Protein AF-B8IRW2-F1 (afdb_monomer_lite)

Structure (mmCIF, N/CA/C/O backbone):
data_AF-B8IRW2-F1
#
_entry.id   AF-B8IRW2-F1
#
loop_
_atom_site.group_PDB
_atom_site.id
_atom_site.type_symbol
_atom_site.label_atom_id
_atom_site.label_alt_id
_atom_site.label_comp_id
_atom_site.label_asym_id
_atom_site.label_entity_id
_atom_site.label_seq_id
_atom_site.pdbx_PDB_ins_code
_atom_site.Cartn_x
_atom_site.Cartn_y
_atom_site.Cartn_z
_atom_site.occupancy
_atom_site.B_iso_or_equiv
_atom_site.auth_seq_id
_atom_site.auth_comp_id
_atom_site.auth_asym_id
_atom_site.auth_atom_id
_atom_site.pdbx_PDB_model_num
ATOM 1 N N . MET A 1 1 ? 6.079 -11.631 26.846 1.00 48.72 1 MET A N 1
ATOM 2 C CA . MET A 1 1 ? 5.064 -11.016 25.960 1.00 48.72 1 MET A CA 1
ATOM 3 C C . MET A 1 1 ? 4.308 -12.131 25.263 1.00 48.72 1 MET A C 1
ATOM 5 O O . MET A 1 1 ? 4.858 -12.745 24.361 1.00 48.72 1 MET A O 1
ATOM 9 N N . THR A 1 2 ? 3.093 -12.446 25.699 1.00 48.56 2 THR A N 1
ATOM 10 C CA . THR A 1 2 ? 2.239 -13.426 25.020 1.00 48.56 2 THR A CA 1
ATOM 11 C C . THR A 1 2 ? 1.370 -12.684 24.007 1.00 48.56 2 THR A C 1
ATOM 13 O O . THR A 1 2 ? 0.541 -11.850 24.361 1.00 48.56 2 THR A O 1
ATOM 16 N N . LEU A 1 3 ? 1.606 -12.922 22.716 1.00 57.19 3 LEU A N 1
ATOM 17 C CA . LEU A 1 3 ? 0.714 -12.445 21.660 1.00 57.19 3 LEU A CA 1
ATOM 18 C C . LEU A 1 3 ? -0.568 -13.278 21.729 1.00 57.19 3 LEU A C 1
ATOM 20 O O . LEU A 1 3 ? -0.513 -14.498 21.594 1.00 57.19 3 LEU A O 1
ATOM 24 N N . SER A 1 4 ? -1.724 -12.644 21.928 1.00 67.88 4 SER A N 1
ATOM 25 C CA . SER A 1 4 ? -2.995 -13.355 21.774 1.00 67.88 4 SER A CA 1
ATOM 26 C C . SER A 1 4 ? -3.127 -13.819 20.319 1.00 67.88 4 SER A C 1
ATOM 28 O O . SER A 1 4 ? -2.930 -13.019 19.394 1.00 67.88 4 SER A O 1
ATOM 30 N N . GLY A 1 5 ? -3.480 -15.092 20.102 1.00 70.12 5 GLY A N 1
ATOM 31 C CA . GLY A 1 5 ? -3.627 -15.671 18.760 1.00 70.12 5 GLY A CA 1
ATOM 32 C C . GLY A 1 5 ? -4.529 -14.827 17.855 1.00 70.12 5 GLY A C 1
ATOM 33 O O . GLY A 1 5 ? -4.188 -14.571 16.706 1.00 70.12 5 GLY A O 1
ATOM 34 N N . ARG A 1 6 ? -5.599 -14.245 18.412 1.00 73.81 6 ARG A N 1
ATOM 35 C CA . ARG A 1 6 ? -6.528 -13.360 17.693 1.00 73.81 6 ARG A CA 1
ATOM 36 C C . ARG A 1 6 ? -5.866 -12.079 17.166 1.00 73.81 6 ARG A C 1
ATOM 38 O O . ARG A 1 6 ? -6.124 -11.686 16.031 1.00 73.81 6 ARG A O 1
ATOM 45 N N . THR A 1 7 ? -5.002 -11.438 17.956 1.00 72.88 7 THR A N 1
ATOM 46 C CA . THR A 1 7 ? -4.282 -10.221 17.528 1.00 72.88 7 THR A CA 1
ATOM 47 C C . THR A 1 7 ? -3.209 -10.506 16.483 1.00 72.88 7 THR A C 1
ATOM 49 O O . THR A 1 7 ? -2.997 -9.691 15.585 1.00 72.88 7 THR A O 1
ATOM 52 N N . LEU A 1 8 ? -2.566 -11.674 16.559 1.00 77.56 8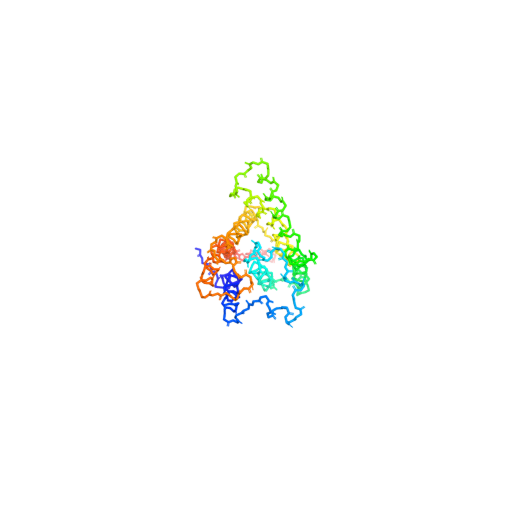 LEU A N 1
ATOM 53 C CA . LEU A 1 8 ? -1.623 -12.125 15.540 1.00 77.56 8 LEU A CA 1
ATOM 54 C C . LEU A 1 8 ? -2.353 -12.399 14.217 1.00 77.56 8 LEU A C 1
ATOM 56 O O . LEU A 1 8 ? -1.939 -11.896 13.174 1.00 77.56 8 LEU A O 1
ATOM 60 N N . SER A 1 9 ? -3.478 -13.121 14.267 1.00 77.69 9 SER A N 1
ATOM 61 C CA . SER A 1 9 ? -4.295 -13.418 13.089 1.00 77.69 9 SER A CA 1
ATOM 62 C C . SER A 1 9 ? -4.735 -12.142 12.382 1.00 77.69 9 SER A C 1
ATOM 64 O O . SER A 1 9 ? -4.507 -12.007 11.189 1.00 77.69 9 SER A O 1
ATOM 66 N N . VAL A 1 10 ? -5.283 -11.157 13.095 1.00 80.94 10 VAL A N 1
ATOM 67 C CA . VAL A 1 10 ? -5.727 -9.895 12.474 1.00 80.94 10 VAL A CA 1
ATOM 68 C C . VAL A 1 10 ? -4.561 -9.074 11.911 1.00 80.94 10 VAL A C 1
ATOM 70 O O . VAL A 1 10 ? -4.712 -8.369 10.909 1.00 80.94 10 VAL A O 1
ATOM 73 N N . ALA A 1 11 ? -3.382 -9.146 12.526 1.00 82.88 11 ALA A N 1
ATOM 74 C CA . ALA A 1 11 ? -2.201 -8.468 12.012 1.00 82.88 11 ALA A CA 1
ATOM 75 C C . ALA A 1 11 ? -1.672 -9.099 10.713 1.00 82.88 11 ALA A C 1
ATOM 77 O O . ALA A 1 11 ? -1.265 -8.363 9.813 1.00 82.88 11 ALA A O 1
ATOM 78 N N . LEU A 1 12 ? -1.715 -10.431 10.608 1.00 90.00 12 LEU A N 1
ATOM 79 C CA . LEU A 1 12 ? -1.204 -11.191 9.464 1.00 90.00 12 LEU A CA 1
ATOM 80 C C . LEU A 1 12 ? -2.232 -11.386 8.345 1.00 90.00 12 LEU A C 1
ATOM 82 O O . LEU A 1 12 ? -1.839 -11.574 7.198 1.00 90.00 12 LEU A O 1
ATOM 86 N N . LEU A 1 13 ? -3.530 -11.298 8.638 1.00 92.81 13 LEU A N 1
ATOM 87 C CA . LEU A 1 13 ? -4.605 -11.528 7.669 1.00 92.81 13 LEU A CA 1
ATOM 88 C C . LEU A 1 13 ? -4.500 -10.619 6.425 1.00 92.81 13 LEU A C 1
ATOM 90 O O . LEU A 1 13 ? -4.591 -11.150 5.321 1.00 92.81 13 LEU A O 1
ATOM 94 N N . PRO A 1 14 ? -4.207 -9.305 6.534 1.00 95.06 14 PRO A N 1
ATOM 95 C CA . PRO A 1 14 ? -3.955 -8.461 5.363 1.00 95.06 14 PRO A CA 1
ATOM 96 C C . PRO A 1 14 ? -2.759 -8.914 4.525 1.00 95.06 14 PRO A C 1
ATOM 98 O O . PRO A 1 14 ? -2.831 -8.907 3.299 1.00 95.06 14 PRO A O 1
ATOM 101 N N . LEU A 1 15 ? -1.672 -9.348 5.169 1.00 95.44 15 LEU A N 1
ATOM 102 C CA . LEU A 1 15 ? -0.483 -9.842 4.476 1.00 95.44 15 LEU A CA 1
ATOM 103 C C . LEU A 1 15 ? -0.790 -11.148 3.732 1.00 95.44 15 LEU A C 1
ATOM 105 O O . LEU A 1 15 ? -0.525 -11.243 2.537 1.00 95.44 15 LEU A O 1
ATOM 109 N N . GLY A 1 16 ? -1.411 -12.115 4.412 1.00 95.75 16 GLY A N 1
ATOM 110 C CA . GLY A 1 16 ? -1.811 -13.391 3.818 1.00 95.75 16 GLY A CA 1
ATOM 111 C C . GLY A 1 16 ? -2.783 -13.215 2.652 1.00 95.75 16 GLY A C 1
ATOM 112 O O . GLY A 1 16 ? -2.575 -13.800 1.595 1.00 95.75 16 GLY A O 1
ATOM 113 N N . ALA A 1 17 ? -3.787 -12.344 2.794 1.00 96.56 17 ALA A N 1
ATOM 114 C CA . ALA A 1 17 ? -4.729 -12.040 1.718 1.00 96.56 17 ALA A CA 1
ATOM 115 C C . ALA A 1 17 ? -4.047 -11.385 0.508 1.00 96.56 17 ALA A C 1
ATOM 117 O O . ALA A 1 17 ? -4.399 -11.670 -0.632 1.00 96.56 17 ALA A O 1
ATOM 118 N N . THR A 1 18 ? -3.044 -10.539 0.742 1.00 96.50 18 THR A N 1
ATOM 119 C CA . THR A 1 18 ? -2.300 -9.888 -0.343 1.00 96.50 18 THR A CA 1
ATOM 120 C C . THR A 1 18 ? -1.405 -10.882 -1.084 1.00 96.50 18 THR A C 1
ATOM 122 O O . THR A 1 18 ? -1.365 -10.870 -2.310 1.00 96.50 18 THR A O 1
ATOM 125 N N . LEU A 1 19 ? -0.742 -11.794 -0.365 1.00 96.88 19 LEU A N 1
ATOM 126 C CA . LEU A 1 19 ? 0.019 -12.891 -0.975 1.00 96.88 19 LEU A CA 1
ATOM 127 C C . LEU A 1 19 ? -0.893 -13.850 -1.750 1.00 96.88 19 LEU A C 1
ATOM 129 O O . LEU A 1 19 ? -0.562 -14.251 -2.863 1.00 96.88 19 LEU A O 1
ATOM 133 N N . ALA A 1 20 ? -2.068 -14.165 -1.202 1.00 96.25 20 ALA A N 1
ATOM 134 C CA . ALA A 1 20 ? -3.079 -14.945 -1.904 1.00 96.25 20 ALA A CA 1
ATOM 135 C C . ALA A 1 20 ? -3.544 -14.232 -3.182 1.00 96.25 20 ALA A C 1
ATOM 137 O O . ALA A 1 20 ? -3.679 -14.882 -4.211 1.00 96.25 20 ALA A O 1
ATOM 138 N N . ALA A 1 21 ? -3.714 -12.906 -3.160 1.00 95.25 21 ALA A N 1
ATOM 139 C CA . ALA A 1 21 ? -4.054 -12.133 -4.352 1.00 95.25 21 ALA A CA 1
ATOM 140 C C . ALA A 1 21 ? -2.962 -12.200 -5.434 1.00 95.25 21 ALA A C 1
ATOM 142 O O . ALA A 1 21 ? -3.298 -12.303 -6.611 1.00 95.25 21 ALA A O 1
ATOM 143 N N . VAL A 1 22 ? -1.674 -12.213 -5.060 1.00 94.00 22 VAL A N 1
ATOM 144 C CA . VAL A 1 22 ? -0.575 -12.477 -6.012 1.00 94.00 22 VAL A CA 1
ATOM 145 C C . VAL A 1 22 ? -0.713 -13.878 -6.614 1.00 94.00 22 VAL A C 1
ATOM 147 O O . VAL A 1 22 ? -0.646 -14.030 -7.832 1.00 94.00 22 VAL A O 1
ATOM 150 N N . GLY A 1 23 ? -0.962 -14.893 -5.780 1.00 93.00 23 GLY A N 1
ATOM 151 C CA . GLY A 1 23 ? -1.177 -16.270 -6.235 1.00 93.00 23 GLY A CA 1
ATOM 152 C C . GLY A 1 23 ? -2.371 -16.399 -7.183 1.00 93.00 23 GLY A C 1
ATOM 153 O O . GLY A 1 23 ? -2.254 -17.008 -8.241 1.00 93.00 23 GLY A O 1
ATOM 154 N N . VAL A 1 24 ? -3.498 -15.761 -6.861 1.00 92.50 24 VAL A N 1
ATOM 155 C CA . VAL A 1 24 ? -4.684 -15.716 -7.727 1.00 92.50 24 VAL A CA 1
ATOM 156 C C . VAL A 1 24 ? -4.369 -15.013 -9.044 1.00 92.50 24 VAL A C 1
ATOM 158 O O . VAL A 1 24 ? -4.743 -15.529 -10.093 1.00 92.50 24 VAL A O 1
ATOM 161 N N . ALA A 1 25 ? -3.661 -13.881 -9.031 1.00 89.88 25 ALA A N 1
ATOM 162 C CA . ALA A 1 25 ? -3.281 -13.170 -10.254 1.00 89.88 25 ALA A CA 1
ATOM 163 C C . ALA A 1 25 ? -2.384 -14.025 -11.169 1.00 89.88 25 ALA A C 1
ATOM 165 O O . ALA A 1 25 ? -2.584 -14.034 -12.383 1.00 89.88 25 ALA A O 1
ATOM 166 N N . ALA A 1 26 ? -1.454 -14.790 -10.587 1.00 91.25 26 ALA A N 1
ATOM 167 C CA . ALA A 1 26 ? -0.599 -15.723 -11.317 1.00 91.25 26 ALA A CA 1
ATOM 168 C C . ALA A 1 26 ? -1.391 -16.911 -11.896 1.00 91.25 26 ALA A C 1
ATOM 170 O O . ALA A 1 26 ? -1.300 -17.196 -13.086 1.00 91.25 26 ALA A O 1
ATOM 171 N N . LEU A 1 27 ? -2.221 -17.572 -11.082 1.00 92.00 27 LEU A N 1
ATOM 172 C CA . LEU A 1 27 ? -2.972 -18.770 -11.488 1.00 92.00 27 LEU A CA 1
ATOM 173 C C . LEU A 1 27 ? -4.102 -18.471 -12.475 1.00 92.00 27 LEU A C 1
ATOM 175 O O . LEU A 1 27 ? -4.398 -19.280 -13.349 1.00 92.00 27 LEU A O 1
ATOM 179 N N . SER A 1 28 ? -4.740 -17.309 -12.345 1.00 86.50 28 SER A N 1
ATOM 180 C CA . SER A 1 28 ? -5.801 -16.882 -13.262 1.00 86.50 28 SER A CA 1
ATOM 181 C C . SER A 1 28 ? -5.263 -16.389 -14.602 1.00 86.50 28 SER A C 1
ATOM 183 O O . SER A 1 28 ? -6.059 -16.158 -15.509 1.00 86.50 28 SER A O 1
ATOM 185 N N . GLY A 1 29 ? -3.945 -16.203 -14.747 1.00 82.88 29 GLY A N 1
ATOM 186 C CA . GLY A 1 29 ? -3.359 -15.558 -15.920 1.00 82.88 29 GLY A CA 1
ATOM 187 C C . GLY A 1 29 ? -3.925 -14.154 -16.142 1.00 82.88 29 GLY A C 1
ATOM 188 O O . GLY A 1 29 ? -4.118 -13.753 -17.290 1.00 82.88 29 GLY A O 1
ATOM 189 N N . LEU A 1 30 ? -4.260 -13.441 -15.057 1.00 83.31 30 LEU A N 1
ATOM 190 C CA . LEU A 1 30 ? -4.863 -12.115 -15.126 1.00 83.31 30 LEU A CA 1
ATOM 191 C C . LEU A 1 30 ? -3.919 -11.178 -15.878 1.00 83.31 30 LEU A C 1
ATOM 193 O O . LEU A 1 30 ? -2.784 -10.945 -15.452 1.00 83.31 30 LEU A O 1
ATOM 197 N N . ASN A 1 31 ? -4.405 -10.653 -16.993 1.00 85.88 31 ASN A N 1
ATOM 198 C CA . ASN A 1 31 ? -3.676 -9.749 -17.860 1.00 85.88 31 ASN A CA 1
ATOM 199 C C . ASN A 1 31 ? -4.599 -8.629 -18.341 1.00 85.88 31 ASN A C 1
ATOM 201 O O . ASN A 1 31 ? -5.800 -8.615 -18.051 1.00 85.88 31 ASN A O 1
ATOM 205 N N . GLN A 1 32 ? -4.011 -7.696 -19.078 1.00 83.00 32 GLN A N 1
ATOM 206 C CA . GLN A 1 32 ? -4.707 -6.526 -19.566 1.00 83.00 32 GLN A CA 1
ATOM 207 C C . GLN A 1 32 ? -5.902 -6.870 -20.454 1.00 83.00 32 GLN A C 1
ATOM 209 O O . GLN A 1 32 ? -7.012 -6.427 -20.167 1.00 83.00 32 GLN A O 1
ATOM 214 N N . ALA A 1 33 ? -5.697 -7.733 -21.451 1.00 83.50 33 ALA A N 1
ATOM 215 C CA . ALA A 1 33 ? -6.742 -8.129 -22.391 1.00 83.50 33 ALA A CA 1
ATOM 216 C C . ALA A 1 33 ? -7.989 -8.690 -21.683 1.00 83.50 33 ALA A C 1
ATOM 218 O O . ALA A 1 33 ? -9.104 -8.269 -21.965 1.00 83.50 33 ALA A O 1
ATOM 219 N N . ARG A 1 34 ? -7.817 -9.563 -20.683 1.00 83.06 34 ARG A N 1
ATOM 220 C CA . ARG A 1 34 ? -8.946 -10.152 -19.938 1.00 83.06 34 ARG A CA 1
ATOM 221 C C . ARG A 1 34 ? -9.720 -9.140 -19.099 1.00 83.06 34 ARG A C 1
ATOM 223 O O . ARG A 1 34 ? -10.929 -9.263 -18.924 1.00 83.06 34 ARG A O 1
ATOM 230 N N . LEU A 1 35 ? -9.028 -8.158 -18.533 1.00 79.75 35 LEU A N 1
ATOM 231 C CA . LEU A 1 35 ? -9.668 -7.092 -17.762 1.00 79.75 35 LEU A CA 1
ATOM 232 C C . LEU A 1 35 ? -10.377 -6.084 -18.681 1.00 79.75 35 LEU A C 1
ATOM 234 O O . LEU A 1 35 ? -11.417 -5.549 -18.299 1.00 79.75 35 LEU A O 1
ATOM 238 N N . GLU A 1 36 ? -9.857 -5.854 -19.888 1.00 83.25 36 GLU A N 1
ATOM 239 C CA . GLU A 1 36 ? -10.540 -5.089 -20.938 1.00 83.25 36 GLU A CA 1
ATOM 240 C C . GLU A 1 36 ? -11.806 -5.805 -21.422 1.00 83.25 36 GLU A C 1
ATOM 242 O O . GLU A 1 36 ? -12.867 -5.185 -21.454 1.00 83.25 36 GLU A O 1
ATOM 247 N N . GLU A 1 37 ? -11.734 -7.113 -21.689 1.00 85.44 37 GLU A N 1
ATOM 248 C CA . GLU A 1 37 ? -12.891 -7.957 -22.030 1.00 85.44 37 GLU A CA 1
ATOM 249 C C . GLU A 1 37 ? -13.974 -7.926 -20.940 1.00 85.44 37 GLU A C 1
ATOM 251 O O . GLU A 1 37 ? -15.166 -7.897 -21.239 1.00 85.44 37 GLU A O 1
ATOM 256 N N . ALA A 1 38 ? -13.572 -7.869 -19.668 1.00 83.31 38 ALA A N 1
ATOM 257 C CA . ALA A 1 38 ? -14.484 -7.736 -18.532 1.00 83.31 38 ALA A CA 1
ATOM 258 C C . ALA A 1 38 ? -15.082 -6.320 -18.369 1.00 83.31 38 ALA A C 1
ATOM 260 O O . ALA A 1 38 ? -15.801 -6.069 -17.401 1.00 83.31 38 ALA A O 1
ATOM 261 N N . GLY A 1 39 ? -14.763 -5.373 -19.259 1.00 80.12 39 GLY A N 1
ATOM 262 C CA . GLY A 1 39 ? -15.210 -3.979 -19.180 1.00 80.12 39 GLY A CA 1
ATOM 263 C C . GLY A 1 39 ? -14.549 -3.172 -18.056 1.00 80.12 39 GLY A C 1
ATOM 264 O O . GLY A 1 39 ? -14.941 -2.037 -17.792 1.00 80.12 39 GLY A O 1
ATO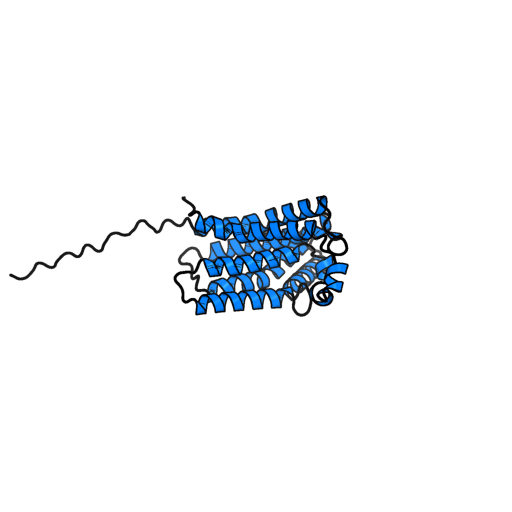M 265 N N . LEU A 1 40 ? -13.533 -3.730 -17.394 1.00 75.38 40 LEU A N 1
ATOM 266 C CA . LEU A 1 40 ? -12.788 -3.088 -16.306 1.00 75.38 40 LEU A CA 1
ATOM 267 C C . LEU A 1 40 ? -11.573 -2.307 -16.815 1.00 75.38 40 LEU A C 1
ATOM 269 O O . LEU A 1 40 ? -10.840 -1.711 -16.023 1.00 75.38 40 LEU A O 1
ATOM 273 N N . GLY A 1 41 ? -11.358 -2.293 -18.131 1.00 71.00 41 GLY A N 1
ATOM 274 C CA . GLY A 1 41 ? -10.145 -1.753 -18.719 1.00 71.00 41 GLY A CA 1
ATOM 275 C C . GLY A 1 41 ? -9.916 -0.273 -18.411 1.00 71.00 41 GLY A C 1
ATOM 276 O O . GLY A 1 41 ? -8.825 0.111 -18.010 1.00 71.00 41 GLY A O 1
ATOM 277 N N . SER A 1 42 ? -10.959 0.552 -18.473 1.00 70.19 42 SER A N 1
ATOM 278 C CA . SER A 1 42 ? -10.876 1.988 -18.162 1.00 70.19 42 SER A CA 1
ATOM 279 C C . SER A 1 42 ? -10.630 2.294 -16.677 1.00 70.19 42 SER A C 1
ATOM 281 O O . SER A 1 42 ? -10.148 3.376 -16.341 1.00 70.19 42 SER A O 1
ATOM 283 N N . LEU A 1 43 ? -10.947 1.350 -15.782 1.00 64.50 43 LEU A N 1
ATOM 284 C CA . LEU A 1 43 ? -10.763 1.485 -14.334 1.00 64.50 43 LEU A CA 1
ATOM 285 C C . LEU A 1 43 ? -9.362 1.078 -13.873 1.00 64.50 43 LEU A C 1
A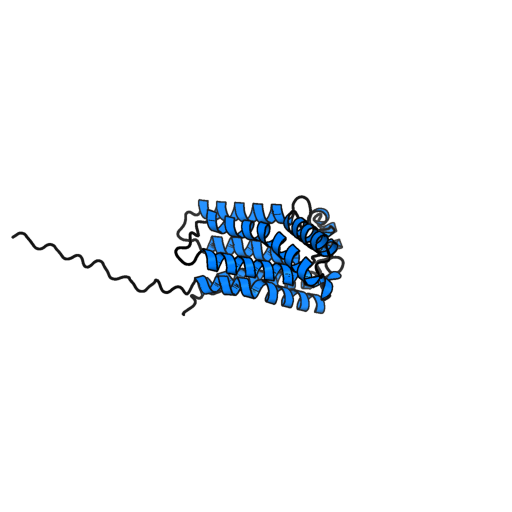TOM 287 O O . LEU A 1 43 ? -8.922 1.541 -12.820 1.00 64.50 43 LEU A O 1
ATOM 291 N N . PHE A 1 44 ? -8.682 0.215 -14.633 1.00 64.44 44 PHE A N 1
ATOM 292 C CA . PHE A 1 44 ? -7.385 -0.359 -14.268 1.00 64.44 44 PHE A CA 1
ATOM 293 C C . PHE A 1 44 ? -6.240 0.056 -15.197 1.00 64.44 44 PHE A C 1
ATOM 295 O O . PHE A 1 44 ? -5.116 0.200 -14.719 1.00 64.44 44 PHE A O 1
ATOM 302 N N . PHE A 1 45 ? -6.490 0.286 -16.487 1.00 64.00 45 PHE A N 1
ATOM 303 C CA . PHE A 1 45 ? -5.425 0.540 -17.455 1.00 64.00 45 PHE A CA 1
ATOM 304 C C . PHE A 1 45 ? -5.162 2.017 -17.679 1.00 64.00 45 PHE A C 1
ATOM 306 O O . PHE A 1 45 ? -6.051 2.843 -17.880 1.00 64.00 45 PHE A O 1
ATOM 313 N N . GLY A 1 46 ? -3.875 2.328 -17.618 1.00 65.69 46 GLY A N 1
ATOM 314 C CA . GLY A 1 46 ? -3.319 3.655 -17.747 1.00 65.69 46 GLY A CA 1
ATOM 315 C C . GLY A 1 46 ? -1.871 3.656 -17.274 1.00 65.69 46 GLY A C 1
ATOM 316 O O . GLY A 1 46 ? -1.398 2.707 -16.647 1.00 65.69 46 GLY A O 1
ATOM 317 N N . PHE A 1 47 ? -1.197 4.774 -17.529 1.00 73.12 47 PHE A N 1
ATOM 318 C CA . PHE A 1 47 ? 0.213 5.025 -17.220 1.00 73.12 47 PHE A CA 1
ATOM 319 C C . PHE A 1 47 ? 0.690 4.470 -15.863 1.00 73.12 47 PHE A C 1
ATOM 321 O O . PHE A 1 47 ? 1.796 3.953 -15.747 1.00 73.12 47 PHE A O 1
ATOM 328 N N . PHE A 1 48 ? -0.130 4.559 -14.814 1.00 78.25 48 PHE A N 1
ATOM 329 C CA . PHE A 1 48 ? 0.290 4.191 -13.465 1.00 78.25 48 PHE A CA 1
ATOM 330 C C . PHE A 1 48 ? 0.368 2.693 -13.195 1.00 78.25 48 PHE A C 1
ATOM 332 O O . PHE A 1 48 ? 1.167 2.301 -12.349 1.00 78.25 48 PHE A O 1
ATOM 339 N N . LEU A 1 49 ? -0.419 1.862 -13.877 1.00 79.62 49 LEU A N 1
ATOM 340 C CA . LEU A 1 49 ? -0.315 0.416 -13.691 1.00 79.62 49 LEU A CA 1
ATOM 341 C C . LEU A 1 49 ? 0.953 -0.128 -14.367 1.00 79.62 49 LEU A C 1
ATOM 343 O O . LEU A 1 49 ? 1.610 -0.998 -13.805 1.00 79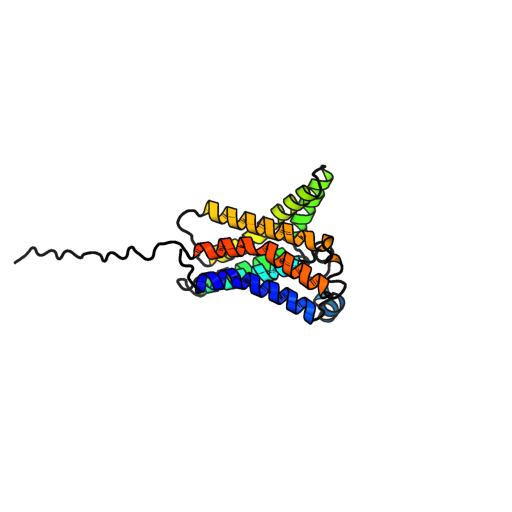.62 49 LEU A O 1
ATOM 347 N N . ASP A 1 50 ? 1.358 0.477 -15.487 1.00 81.25 50 ASP A N 1
ATOM 348 C CA . ASP A 1 50 ? 2.620 0.167 -16.167 1.00 81.25 50 ASP A CA 1
ATOM 349 C C . ASP A 1 50 ? 3.837 0.593 -15.333 1.00 81.25 50 ASP A C 1
ATOM 351 O O . ASP A 1 50 ? 4.821 -0.137 -15.219 1.00 81.25 50 ASP A O 1
ATOM 355 N N . GLN A 1 51 ? 3.777 1.781 -14.722 1.00 82.75 51 GLN A N 1
ATOM 356 C CA . GLN A 1 51 ? 4.879 2.305 -13.909 1.00 82.75 51 GLN A CA 1
ATOM 357 C C . GLN A 1 51 ? 4.939 1.685 -12.505 1.00 82.75 51 GLN A C 1
ATOM 359 O O . GLN A 1 51 ? 6.021 1.543 -11.934 1.00 82.75 51 GLN A O 1
ATOM 364 N N . PHE A 1 52 ? 3.791 1.308 -11.934 1.00 87.50 52 PHE A N 1
ATOM 365 C CA . PHE A 1 52 ? 3.671 0.781 -10.572 1.00 87.50 52 PHE A CA 1
ATOM 366 C C . PHE A 1 52 ? 2.850 -0.519 -10.540 1.00 87.50 52 PHE A C 1
ATOM 368 O O . PHE A 1 52 ? 1.790 -0.575 -9.903 1.00 87.50 52 PHE A O 1
ATOM 375 N N . PRO A 1 53 ? 3.360 -1.606 -11.148 1.00 89.00 53 PRO A N 1
ATOM 376 C CA . PRO A 1 53 ? 2.615 -2.853 -11.319 1.00 89.00 53 PRO A CA 1
ATOM 377 C C . PRO A 1 53 ? 2.253 -3.534 -9.996 1.00 89.00 53 PRO A C 1
ATOM 379 O O . PRO A 1 53 ? 1.337 -4.332 -9.935 1.00 89.00 53 PRO A O 1
ATOM 382 N N . LEU A 1 54 ? 2.919 -3.235 -8.882 1.00 92.69 54 LEU A N 1
ATOM 383 C CA . LEU A 1 54 ? 2.587 -3.880 -7.605 1.00 92.69 54 LEU A CA 1
ATOM 384 C C . LEU A 1 54 ? 1.595 -3.085 -6.743 1.00 92.69 54 LEU A C 1
ATOM 386 O O . LEU A 1 54 ? 1.184 -3.556 -5.682 1.00 92.69 54 LEU A O 1
ATOM 390 N N . TYR A 1 55 ? 1.166 -1.900 -7.187 1.00 92.12 55 TYR A N 1
ATOM 391 C CA . TYR A 1 55 ? 0.224 -1.072 -6.436 1.00 92.12 55 TYR A CA 1
ATOM 392 C C . TYR A 1 55 ? -1.168 -1.701 -6.209 1.00 92.12 55 TYR A C 1
ATOM 394 O O . TYR A 1 55 ? -1.691 -1.535 -5.104 1.00 92.12 55 TYR A O 1
ATOM 402 N N . PRO A 1 56 ? -1.771 -2.472 -7.143 1.00 91.94 56 PRO A N 1
ATOM 403 C CA . PRO A 1 56 ? -3.028 -3.179 -6.874 1.00 91.94 56 PRO A CA 1
ATOM 404 C C . PRO A 1 56 ? -2.985 -4.031 -5.598 1.00 91.94 56 PRO A C 1
ATOM 406 O O . PRO A 1 56 ? -3.940 -4.052 -4.823 1.00 91.94 56 PRO A O 1
ATOM 409 N N . PHE A 1 57 ? -1.849 -4.674 -5.318 1.00 94.69 57 PHE A N 1
ATOM 410 C CA . PHE A 1 57 ? -1.669 -5.473 -4.107 1.00 94.69 57 PHE A CA 1
ATOM 411 C C . PHE A 1 57 ? -1.642 -4.606 -2.838 1.00 94.69 57 PHE A C 1
ATOM 413 O O . PHE A 1 57 ? -2.132 -5.030 -1.793 1.00 94.69 57 PHE A O 1
ATOM 420 N N . ALA A 1 58 ? -1.171 -3.358 -2.920 1.00 95.25 58 ALA A N 1
ATOM 421 C CA . ALA A 1 58 ? -1.298 -2.406 -1.817 1.00 95.25 58 ALA A CA 1
ATOM 422 C C . ALA A 1 58 ? -2.759 -2.040 -1.532 1.00 95.25 58 ALA A C 1
ATOM 424 O O . ALA A 1 58 ? -3.149 -1.932 -0.369 1.00 95.25 58 ALA A O 1
ATOM 425 N N . VAL A 1 59 ? -3.583 -1.900 -2.574 1.00 94.19 59 VAL A N 1
ATOM 426 C CA . VAL A 1 59 ? -5.025 -1.666 -2.418 1.00 94.19 59 VAL A CA 1
ATOM 427 C C . VAL A 1 59 ? -5.685 -2.861 -1.728 1.00 94.19 59 VAL A C 1
ATOM 429 O O . VAL A 1 59 ? -6.399 -2.663 -0.745 1.00 94.19 59 VAL A O 1
ATOM 432 N N . VAL A 1 60 ? -5.384 -4.094 -2.159 1.00 96.25 60 VAL A N 1
ATOM 433 C CA . VAL A 1 60 ? -5.864 -5.324 -1.499 1.00 96.25 60 VAL A CA 1
ATOM 434 C C . VAL A 1 60 ? -5.468 -5.336 -0.023 1.00 96.25 60 VAL A C 1
ATOM 436 O O . VAL A 1 60 ? -6.328 -5.511 0.844 1.00 96.25 60 VAL A O 1
ATOM 439 N N . TYR A 1 61 ? -4.194 -5.073 0.281 1.00 96.38 61 TYR A N 1
ATOM 440 C CA . TYR A 1 61 ? -3.713 -4.978 1.657 1.00 96.38 61 TYR A CA 1
ATOM 441 C C . TYR A 1 61 ? -4.520 -3.958 2.468 1.00 96.38 61 TYR A C 1
ATOM 443 O O . TYR A 1 61 ? -4.962 -4.249 3.582 1.00 96.38 61 TYR A O 1
ATOM 451 N N . GLY A 1 62 ? -4.740 -2.765 1.908 1.00 94.44 62 GLY A N 1
ATOM 452 C CA . GLY A 1 62 ? -5.480 -1.684 2.549 1.00 94.44 62 GLY A CA 1
ATOM 453 C C . GLY A 1 62 ? -6.938 -2.043 2.843 1.00 94.44 62 GLY A C 1
ATOM 454 O O . GLY A 1 62 ? -7.389 -1.867 3.977 1.00 94.44 62 GLY A O 1
ATOM 455 N N . VAL A 1 63 ? -7.648 -2.616 1.867 1.00 95.88 63 VAL A N 1
ATOM 456 C CA . VAL A 1 63 ? -9.037 -3.089 2.013 1.00 95.88 63 VAL A CA 1
ATOM 457 C C . VAL A 1 63 ? -9.132 -4.099 3.148 1.00 95.88 63 VAL A C 1
ATOM 459 O O . VAL A 1 63 ? -9.888 -3.914 4.105 1.00 95.88 63 VAL A O 1
ATOM 462 N N . VAL A 1 64 ? -8.311 -5.146 3.088 1.00 95.75 64 VAL A N 1
ATOM 463 C CA . VAL A 1 64 ? -8.335 -6.221 4.080 1.00 95.75 64 VAL A CA 1
ATOM 464 C C . VAL A 1 64 ? -7.948 -5.689 5.458 1.00 95.75 64 VAL A C 1
ATOM 466 O O . VAL A 1 64 ? -8.539 -6.076 6.467 1.00 95.75 64 VAL A O 1
ATOM 469 N N . ARG A 1 65 ? -7.013 -4.736 5.527 1.00 92.50 65 ARG A N 1
ATOM 470 C CA . ARG A 1 65 ? -6.636 -4.079 6.778 1.00 92.50 65 ARG A CA 1
ATOM 471 C C . ARG A 1 65 ? -7.787 -3.285 7.386 1.00 92.50 65 ARG A C 1
ATOM 473 O O . ARG A 1 65 ? -7.991 -3.388 8.595 1.00 92.50 65 ARG A O 1
ATOM 480 N N . ILE A 1 66 ? -8.530 -2.517 6.590 1.00 91.00 66 ILE A N 1
ATOM 481 C CA . ILE A 1 66 ? -9.708 -1.767 7.052 1.00 91.00 66 ILE A CA 1
ATOM 482 C C . ILE A 1 66 ? -10.756 -2.729 7.619 1.00 91.00 66 ILE A C 1
ATOM 484 O O . ILE A 1 66 ? -11.255 -2.515 8.729 1.00 91.00 66 ILE A O 1
ATOM 488 N N . LEU A 1 67 ? -11.039 -3.820 6.906 1.00 90.81 67 LEU A N 1
ATOM 489 C CA . LEU A 1 67 ? -12.004 -4.830 7.339 1.00 90.81 67 LEU A CA 1
ATOM 490 C C . LEU A 1 67 ? -11.559 -5.525 8.630 1.00 90.81 67 LEU A C 1
ATOM 492 O O . LEU A 1 67 ? -12.334 -5.612 9.581 1.00 90.81 67 LEU A O 1
ATOM 496 N N . ALA A 1 68 ? -10.296 -5.943 8.719 1.00 88.69 68 ALA A N 1
ATOM 497 C CA . ALA A 1 68 ? -9.771 -6.636 9.892 1.00 88.69 68 ALA A CA 1
ATOM 498 C C . ALA A 1 68 ? -9.750 -5.726 11.136 1.00 88.69 68 ALA A C 1
ATOM 500 O O . ALA A 1 68 ? -10.145 -6.130 12.231 1.00 88.69 68 ALA A O 1
ATOM 501 N N . VAL A 1 69 ? -9.372 -4.455 10.963 1.00 82.62 69 VAL A N 1
ATOM 502 C CA . VAL A 1 69 ? -9.400 -3.437 12.026 1.00 82.62 69 VAL A CA 1
ATOM 503 C C . VAL A 1 69 ? -10.826 -3.168 12.508 1.00 82.62 69 VAL A C 1
ATOM 505 O O . VAL A 1 69 ? -11.032 -3.005 13.713 1.00 82.62 69 VAL A O 1
ATOM 508 N N . THR A 1 70 ? -11.792 -3.138 11.589 1.00 82.75 70 THR A N 1
ATOM 509 C CA . THR A 1 70 ? -13.222 -2.994 11.893 1.00 82.75 70 THR A CA 1
ATOM 510 C C . THR A 1 70 ? -13.761 -4.223 12.621 1.00 82.75 70 THR A C 1
ATOM 512 O O . THR A 1 70 ? -14.535 -4.089 13.571 1.00 82.75 70 THR A O 1
ATOM 515 N N . GLY A 1 71 ? -13.332 -5.420 12.217 1.00 82.00 71 GLY A N 1
ATOM 516 C CA . GLY A 1 71 ? -13.670 -6.700 12.840 1.00 82.00 71 GLY A CA 1
ATOM 517 C C . GLY A 1 71 ? -13.238 -6.786 14.304 1.00 82.00 71 GLY A C 1
ATOM 518 O O . GLY A 1 71 ? -14.008 -7.246 15.141 1.00 82.00 71 GLY A O 1
ATOM 519 N N . GLU A 1 72 ? -12.053 -6.266 14.638 1.00 79.25 72 GLU A N 1
ATOM 520 C CA . GLU A 1 72 ? -11.524 -6.278 16.010 1.00 79.25 72 GLU A CA 1
ATOM 521 C C . GLU A 1 72 ? -12.275 -5.389 16.998 1.00 79.25 72 GLU A C 1
ATOM 523 O O . GLU A 1 72 ? -12.264 -5.687 18.190 1.00 79.25 72 GLU A O 1
ATOM 528 N N . ALA A 1 73 ? -12.883 -4.296 16.534 1.00 74.75 73 ALA A N 1
ATOM 529 C CA . ALA A 1 73 ? -13.497 -3.279 17.385 1.00 74.75 73 ALA A CA 1
ATOM 530 C C . ALA A 1 73 ? -14.864 -3.725 17.952 1.00 74.75 73 ALA A C 1
ATOM 532 O O . ALA A 1 73 ? -15.849 -3.006 17.819 1.00 74.75 73 ALA A O 1
ATOM 533 N N . LEU A 1 74 ? -14.945 -4.921 18.546 1.00 71.69 74 LEU A N 1
ATOM 534 C CA . LEU A 1 74 ? -16.199 -5.538 19.002 1.00 71.69 74 LEU A CA 1
ATOM 535 C C . LEU A 1 74 ? -16.906 -4.747 20.112 1.00 71.69 74 LEU A C 1
ATOM 537 O O . LEU A 1 74 ? -18.131 -4.756 20.152 1.00 71.69 74 LEU A O 1
ATOM 541 N N . ASP A 1 75 ? -16.163 -3.992 20.922 1.00 71.00 75 ASP A N 1
ATOM 542 C CA . ASP A 1 75 ? -16.693 -3.216 22.058 1.00 71.00 75 ASP A CA 1
ATOM 543 C C . ASP A 1 75 ? -17.419 -1.919 21.638 1.00 71.00 75 ASP A C 1
ATOM 545 O O . ASP A 1 75 ? -17.774 -1.079 22.467 1.00 71.00 75 ASP A O 1
ATOM 549 N N . ARG A 1 76 ? -17.600 -1.691 20.331 1.00 73.25 76 ARG A N 1
ATOM 550 C CA . ARG A 1 76 ? -18.238 -0.492 19.771 1.00 73.25 76 ARG A CA 1
ATOM 551 C C . ARG A 1 76 ? -19.523 -0.814 19.026 1.00 73.25 76 ARG A C 1
ATOM 553 O O . ARG A 1 76 ? -19.727 -1.925 18.536 1.00 73.25 76 ARG A O 1
ATOM 560 N N . SER A 1 77 ? -20.374 0.207 18.894 1.00 83.62 77 SER A N 1
ATOM 561 C CA . SER A 1 77 ? -21.617 0.095 18.137 1.00 83.62 77 SER A CA 1
ATOM 562 C C . SER A 1 77 ? -21.329 -0.364 16.707 1.00 83.62 77 SER A C 1
ATOM 564 O O . SER A 1 77 ? -20.417 0.129 16.037 1.00 83.62 77 SER A O 1
ATOM 566 N N . ARG A 1 78 ? -22.123 -1.328 16.232 1.00 86.25 78 ARG A N 1
ATOM 567 C CA . ARG A 1 78 ? -22.009 -1.866 14.868 1.00 86.25 78 ARG A CA 1
ATOM 568 C C . ARG A 1 78 ? -22.083 -0.751 13.822 1.00 86.25 78 ARG A C 1
ATOM 570 O O . ARG A 1 78 ? -21.322 -0.771 12.865 1.00 86.25 78 ARG A O 1
ATOM 577 N N . VAL A 1 79 ? -22.920 0.258 14.065 1.00 86.75 79 VAL A N 1
ATOM 578 C CA . VAL A 1 79 ? -23.087 1.427 13.191 1.00 86.75 79 VAL A CA 1
ATOM 579 C C . VAL A 1 79 ? -21.777 2.195 12.998 1.00 86.75 79 VAL A C 1
ATOM 581 O O . VAL A 1 79 ? -21.353 2.378 11.864 1.00 86.75 79 VAL A O 1
ATOM 584 N N . LEU A 1 80 ? -21.082 2.594 14.071 1.00 84.44 80 LEU A N 1
ATOM 585 C CA . LEU A 1 80 ? -19.837 3.371 13.945 1.00 84.44 80 LEU A CA 1
ATOM 586 C C . LEU A 1 80 ? -18.714 2.573 13.275 1.00 84.44 80 LEU A C 1
ATOM 588 O O . LEU A 1 80 ? -17.905 3.129 12.535 1.00 84.44 80 LEU A O 1
ATOM 592 N N . ARG A 1 81 ? -18.683 1.258 13.503 1.00 85.75 81 ARG A N 1
ATOM 593 C CA . ARG A 1 81 ? -17.745 0.343 12.841 1.00 85.75 81 ARG A CA 1
ATOM 594 C C . ARG A 1 81 ? -17.993 0.291 11.336 1.00 85.75 81 ARG A C 1
ATOM 596 O O . ARG A 1 81 ? -17.050 0.437 10.565 1.00 85.75 81 ARG A O 1
ATOM 603 N N . LEU A 1 82 ? -19.251 0.121 10.931 1.00 89.38 82 LEU A N 1
ATOM 604 C CA . LEU A 1 82 ? -19.640 0.079 9.523 1.00 89.38 82 LEU A CA 1
ATOM 605 C C . LEU A 1 82 ? -19.411 1.424 8.833 1.00 89.38 82 LEU A C 1
ATOM 607 O O . LEU A 1 82 ? -18.867 1.440 7.737 1.00 89.38 82 LEU A O 1
ATOM 611 N N . LEU A 1 83 ? -19.732 2.543 9.490 1.00 89.31 83 LEU A N 1
ATOM 612 C CA . LEU A 1 83 ? -19.441 3.879 8.965 1.00 89.31 83 LEU A CA 1
ATOM 613 C C . LEU A 1 83 ? -17.935 4.109 8.795 1.00 89.31 83 LEU A C 1
ATOM 615 O O . LEU A 1 83 ? -17.511 4.623 7.766 1.00 89.31 83 LEU A O 1
ATOM 619 N N . GLY A 1 84 ? -17.115 3.690 9.765 1.00 87.12 84 GLY A N 1
ATOM 620 C CA . GLY A 1 84 ? -15.658 3.777 9.660 1.00 87.12 84 GLY A CA 1
ATOM 621 C C . GLY A 1 84 ? -15.092 2.918 8.528 1.00 87.12 84 GLY A C 1
ATOM 622 O O . GLY A 1 84 ? -14.240 3.388 7.775 1.00 87.12 84 GLY A O 1
ATOM 623 N N . ALA A 1 85 ? -15.590 1.690 8.363 1.00 90.50 85 ALA A N 1
ATOM 624 C CA . ALA A 1 85 ? -15.205 0.825 7.252 1.00 90.50 85 ALA A CA 1
ATOM 625 C C . ALA A 1 85 ? -15.629 1.410 5.902 1.00 90.50 85 ALA A C 1
ATOM 627 O O . ALA A 1 85 ? -14.801 1.502 5.001 1.00 90.50 85 ALA A O 1
ATOM 628 N N . ALA A 1 86 ? -16.883 1.850 5.779 1.00 93.25 86 ALA A N 1
ATOM 629 C CA . ALA A 1 86 ? -17.415 2.455 4.565 1.00 93.25 86 ALA A CA 1
ATOM 630 C C . ALA A 1 86 ? -16.623 3.707 4.177 1.00 93.25 86 ALA A C 1
ATOM 632 O O . ALA A 1 86 ? -16.184 3.815 3.038 1.00 93.25 86 ALA A O 1
ATOM 633 N N . LEU A 1 87 ? -16.359 4.605 5.132 1.00 91.94 87 LEU A N 1
ATOM 634 C CA . LEU A 1 87 ? -15.558 5.804 4.898 1.00 91.94 87 LEU A CA 1
ATOM 635 C C . LEU A 1 87 ? -14.122 5.460 4.487 1.00 91.94 87 LEU A C 1
ATOM 637 O O . LEU A 1 87 ? -13.598 6.038 3.541 1.00 91.94 87 LEU A O 1
ATOM 641 N N . GLY A 1 88 ? -13.487 4.516 5.184 1.00 91.81 88 GLY A N 1
ATOM 642 C CA . GLY A 1 88 ? -12.130 4.073 4.878 1.00 91.81 88 GLY A CA 1
ATOM 643 C C . GLY A 1 88 ? -12.004 3.469 3.484 1.00 91.81 88 GLY A C 1
ATOM 644 O O . GLY A 1 88 ? -11.085 3.814 2.748 1.00 91.81 88 GLY A O 1
ATOM 645 N N . LEU A 1 89 ? -12.937 2.586 3.118 1.00 94.50 89 LEU A N 1
ATOM 646 C CA . LEU A 1 89 ? -12.978 1.957 1.800 1.00 94.50 89 LEU A CA 1
ATOM 647 C C . LEU A 1 89 ? -13.290 2.981 0.711 1.00 94.50 89 LEU A C 1
ATOM 649 O O . LEU A 1 89 ? -12.599 3.001 -0.300 1.00 94.50 89 LEU A O 1
ATOM 653 N N . ALA A 1 90 ? -14.265 3.865 0.935 1.00 94.19 90 ALA A N 1
ATOM 654 C CA . ALA A 1 90 ? -14.597 4.932 -0.002 1.00 94.19 90 ALA A CA 1
ATOM 655 C C . ALA A 1 90 ? -13.398 5.856 -0.246 1.00 94.19 90 ALA A C 1
ATOM 657 O O . ALA A 1 90 ? -13.081 6.144 -1.395 1.00 94.19 90 ALA A O 1
ATOM 658 N N . LEU A 1 91 ? -12.688 6.268 0.810 1.00 93.88 91 LEU A N 1
ATOM 659 C CA . LEU A 1 91 ? -11.478 7.082 0.687 1.00 93.88 91 LEU A CA 1
ATOM 660 C C . LEU A 1 91 ? -10.354 6.337 -0.023 1.00 93.88 91 LEU A C 1
ATOM 662 O O . LEU A 1 91 ? -9.743 6.900 -0.923 1.00 93.88 91 LEU A O 1
ATOM 666 N N . LEU A 1 92 ? -10.083 5.086 0.358 1.00 94.06 92 LEU A N 1
ATOM 667 C CA . LEU A 1 92 ? -9.049 4.281 -0.287 1.00 94.06 92 LEU A CA 1
ATOM 668 C C . LEU A 1 92 ? -9.345 4.139 -1.781 1.00 94.06 92 LEU A C 1
ATOM 670 O O . LEU A 1 92 ? -8.480 4.414 -2.603 1.00 94.06 92 LEU A O 1
ATOM 674 N N . PHE A 1 93 ? -10.578 3.785 -2.139 1.00 92.62 93 PHE A N 1
ATOM 675 C CA . PHE A 1 93 ? -10.963 3.623 -3.532 1.00 92.62 93 PHE A CA 1
ATOM 676 C C . PHE A 1 93 ? -10.962 4.939 -4.303 1.00 92.62 93 PHE A C 1
ATOM 678 O O . PHE A 1 93 ? -10.402 4.984 -5.392 1.00 92.62 93 PHE A O 1
ATOM 685 N N . ALA A 1 94 ? -11.494 6.023 -3.741 1.00 91.12 94 ALA A N 1
ATOM 686 C CA . ALA A 1 94 ? -11.439 7.332 -4.382 1.00 91.12 94 ALA A CA 1
ATOM 687 C C . ALA A 1 94 ? -9.985 7.769 -4.626 1.00 91.12 94 ALA A C 1
ATOM 689 O O . ALA A 1 94 ? -9.628 8.176 -5.725 1.00 91.12 94 ALA A O 1
ATOM 690 N N . LEU A 1 95 ? -9.109 7.621 -3.632 1.00 91.81 95 LEU A N 1
ATOM 691 C CA . LEU A 1 95 ? -7.713 8.042 -3.736 1.00 91.81 95 LEU A CA 1
ATOM 692 C C . LEU A 1 95 ? -6.868 7.136 -4.645 1.00 91.81 95 LEU A C 1
ATOM 694 O O . LEU A 1 95 ? -5.893 7.618 -5.223 1.00 91.81 95 LEU A O 1
ATOM 698 N N . SER A 1 96 ? -7.225 5.856 -4.779 1.00 90.12 96 SER A N 1
ATOM 699 C CA . SER A 1 96 ? -6.517 4.880 -5.618 1.00 90.12 96 SER A CA 1
ATOM 700 C C . SER A 1 96 ? -7.045 4.783 -7.050 1.00 90.12 96 SER A C 1
ATOM 702 O O . SER A 1 96 ? -6.264 4.445 -7.933 1.00 90.12 96 SER A O 1
ATOM 704 N N . PHE A 1 97 ? -8.332 5.045 -7.296 1.00 86.62 97 PHE A N 1
ATOM 705 C CA . PHE A 1 97 ? -8.979 4.793 -8.592 1.00 86.62 97 PHE A CA 1
ATOM 706 C C . PHE A 1 97 ? -9.575 6.035 -9.264 1.00 86.62 97 PHE A C 1
ATOM 708 O O . PHE A 1 97 ? -9.814 5.991 -10.466 1.00 86.62 97 PHE A O 1
ATOM 715 N N . TYR A 1 98 ? -9.817 7.141 -8.548 1.00 82.31 98 TYR A N 1
ATOM 716 C CA . TYR A 1 98 ? -10.370 8.357 -9.154 1.00 82.31 98 TYR A CA 1
ATOM 717 C C . TYR A 1 98 ? -9.272 9.394 -9.460 1.00 82.31 98 TYR A C 1
ATOM 719 O O . TYR A 1 98 ? -8.446 9.682 -8.587 1.00 82.31 98 TYR A O 1
ATOM 727 N N . PRO A 1 99 ? -9.249 10.012 -10.663 1.00 74.25 99 PRO A N 1
ATOM 728 C CA . PRO A 1 99 ? -10.173 9.818 -11.794 1.00 74.25 99 PRO A CA 1
ATOM 729 C C . PRO A 1 99 ? -9.872 8.585 -12.670 1.00 74.25 99 PRO A C 1
ATOM 731 O O . PRO A 1 99 ? -10.691 8.218 -13.499 1.00 74.25 99 PRO A O 1
ATOM 734 N N . THR A 1 100 ? -8.694 7.980 -12.517 1.00 79.25 100 THR A N 1
ATOM 735 C CA . THR A 1 100 ? -8.213 6.778 -13.231 1.00 79.25 100 THR A CA 1
ATOM 736 C C . THR A 1 100 ? -7.330 5.954 -12.290 1.00 79.25 100 THR A C 1
ATOM 738 O O . THR A 1 100 ? -6.933 6.462 -11.234 1.00 79.25 100 THR A O 1
ATOM 741 N N . PHE A 1 101 ? -6.988 4.711 -12.658 1.00 76.69 101 PHE A N 1
ATOM 742 C CA . PHE A 1 101 ? -6.118 3.849 -11.849 1.00 76.69 101 PHE A CA 1
ATOM 743 C C . PHE A 1 101 ? -4.834 4.560 -11.401 1.00 76.69 101 PHE A C 1
ATOM 745 O O . PHE A 1 101 ? -4.151 5.220 -12.185 1.00 76.69 101 PHE A O 1
ATOM 752 N N . GLY A 1 102 ? -4.511 4.425 -10.117 1.00 72.81 102 GLY A N 1
ATOM 753 C CA . GLY A 1 102 ? -3.434 5.142 -9.444 1.00 72.81 102 GLY A CA 1
ATOM 754 C C . GLY A 1 102 ? -3.877 6.445 -8.781 1.00 72.81 102 GLY A C 1
ATOM 755 O O . GLY A 1 102 ? -3.219 6.883 -7.837 1.00 72.81 102 GLY A O 1
ATOM 756 N N . GLY A 1 103 ? -5.005 7.012 -9.213 1.00 87.25 103 GLY A N 1
ATOM 757 C CA . GLY A 1 103 ? -5.716 8.110 -8.569 1.00 87.25 103 GLY A CA 1
ATOM 758 C C . GLY A 1 103 ? -4.817 9.247 -8.090 1.00 87.25 103 GLY A C 1
ATOM 759 O O . GLY A 1 103 ? -3.828 9.599 -8.734 1.00 87.25 103 GLY A O 1
ATOM 760 N N . LEU A 1 104 ? -5.149 9.831 -6.941 1.00 90.31 104 LEU A N 1
ATOM 761 C CA . LEU A 1 104 ? -4.331 10.868 -6.315 1.00 90.31 104 LEU A CA 1
ATOM 762 C C . LEU A 1 104 ? -3.020 10.300 -5.743 1.00 90.31 104 LEU A C 1
ATOM 764 O O . LEU A 1 104 ? -2.003 10.990 -5.748 1.00 90.31 104 LEU A O 1
ATOM 768 N N . ILE A 1 105 ? -3.025 9.050 -5.270 1.00 92.62 105 ILE A N 1
ATOM 769 C CA . ILE A 1 105 ? -1.891 8.457 -4.544 1.00 92.62 105 ILE A CA 1
ATOM 770 C C . ILE A 1 105 ? -0.662 8.320 -5.445 1.00 92.62 105 ILE A C 1
ATOM 772 O O . ILE A 1 105 ? 0.403 8.842 -5.113 1.00 92.62 105 ILE A O 1
ATOM 776 N N . LEU A 1 106 ? -0.799 7.655 -6.594 1.00 91.25 106 LEU A N 1
ATOM 777 C CA . LEU A 1 106 ? 0.312 7.461 -7.526 1.00 91.25 106 LEU A CA 1
ATOM 778 C C . LEU A 1 106 ? 0.645 8.739 -8.297 1.00 91.25 106 LEU A C 1
ATOM 780 O O . LEU A 1 106 ? 1.818 8.972 -8.583 1.00 91.25 106 LEU A O 1
ATOM 784 N N . ARG A 1 107 ? -0.339 9.611 -8.565 1.00 91.44 107 ARG A N 1
ATOM 785 C CA . ARG A 1 107 ? -0.079 10.933 -9.162 1.00 91.44 107 ARG A CA 1
ATOM 786 C C . ARG A 1 107 ? 0.822 11.783 -8.277 1.00 91.44 107 ARG A C 1
ATOM 788 O O . ARG A 1 107 ? 1.807 12.320 -8.773 1.00 91.44 107 ARG A O 1
ATOM 795 N N . LEU A 1 108 ? 0.533 11.866 -6.979 1.00 92.25 108 LEU A N 1
ATOM 796 C CA . LEU A 1 108 ? 1.392 12.580 -6.033 1.00 92.25 108 LEU A CA 1
ATOM 797 C C . LEU A 1 108 ? 2.778 11.941 -5.947 1.00 92.25 108 LEU A C 1
ATOM 799 O O . LEU A 1 108 ? 3.776 12.657 -5.987 1.00 92.25 108 LEU A O 1
ATOM 803 N N . ALA A 1 109 ? 2.842 10.607 -5.892 1.00 92.44 109 ALA A N 1
ATOM 804 C CA . ALA A 1 109 ? 4.110 9.885 -5.870 1.00 92.44 109 ALA A CA 1
ATOM 805 C C . ALA A 1 109 ? 4.988 10.239 -7.072 1.00 92.44 109 ALA A C 1
ATOM 807 O O . ALA A 1 109 ? 6.166 10.564 -6.926 1.00 92.44 109 ALA A O 1
ATOM 808 N N . PHE A 1 110 ? 4.388 10.189 -8.260 1.00 91.50 110 PHE A N 1
ATOM 809 C CA . PHE A 1 110 ? 5.067 10.436 -9.515 1.00 91.50 110 PHE A CA 1
ATOM 810 C C . PHE A 1 110 ? 5.477 11.897 -9.657 1.00 91.50 110 PHE A C 1
ATOM 812 O O . PHE A 1 110 ? 6.632 12.151 -9.967 1.00 91.50 110 PHE A O 1
ATOM 819 N N . VAL A 1 111 ? 4.589 12.856 -9.375 1.00 94.31 111 VAL A N 1
ATOM 820 C CA . VAL A 1 111 ? 4.909 14.291 -9.470 1.00 94.31 111 VAL A CA 1
ATOM 821 C C . VAL A 1 111 ? 6.034 14.660 -8.509 1.00 94.31 111 VAL A C 1
ATOM 823 O O . VAL A 1 111 ? 7.018 15.264 -8.928 1.00 94.31 111 VAL A O 1
ATOM 826 N N . VAL A 1 112 ? 5.932 14.265 -7.237 1.00 95.88 112 VAL A N 1
ATOM 827 C CA . VAL A 1 112 ? 6.958 14.587 -6.235 1.00 95.88 112 VAL A CA 1
ATOM 828 C C . VAL A 1 112 ? 8.277 13.894 -6.566 1.00 95.88 112 VAL A C 1
ATOM 830 O O . VAL A 1 112 ? 9.329 14.532 -6.522 1.00 95.88 112 VAL A O 1
ATOM 833 N N . GLY A 1 113 ? 8.241 12.614 -6.942 1.00 93.62 113 GLY A N 1
ATOM 834 C CA . GLY A 1 113 ? 9.443 11.876 -7.322 1.00 93.62 113 GLY A CA 1
ATOM 835 C C . GLY A 1 113 ? 10.109 12.435 -8.581 1.00 93.62 113 GLY A C 1
ATOM 836 O O . GLY A 1 113 ? 11.311 12.687 -8.576 1.00 93.62 113 GLY A O 1
ATOM 837 N N . ALA A 1 114 ? 9.339 12.689 -9.640 1.00 92.44 114 ALA A N 1
ATOM 838 C CA . ALA A 1 114 ? 9.852 13.220 -10.899 1.00 92.44 114 ALA A CA 1
ATOM 839 C C . ALA A 1 114 ? 10.430 14.628 -10.725 1.00 92.44 114 ALA A C 1
ATOM 841 O O . ALA A 1 114 ? 11.555 14.870 -11.152 1.00 92.44 114 ALA A O 1
ATOM 842 N N . MET A 1 115 ? 9.722 15.534 -10.041 1.00 97.00 115 MET A N 1
ATOM 843 C CA . MET A 1 115 ? 10.231 16.887 -9.792 1.00 97.00 115 MET A CA 1
ATOM 844 C C . MET A 1 115 ? 11.504 16.861 -8.945 1.00 97.00 115 MET A C 1
ATOM 846 O O . MET A 1 115 ? 12.470 17.535 -9.283 1.00 97.00 115 MET A O 1
ATOM 850 N N . SER A 1 116 ? 11.564 16.023 -7.903 1.00 95.44 116 SER A N 1
ATOM 851 C CA . SER A 1 116 ? 12.787 15.873 -7.101 1.00 95.44 116 SER A CA 1
ATOM 852 C C . SER A 1 116 ? 13.975 15.437 -7.963 1.00 95.44 116 SER A C 1
ATOM 854 O O . SER A 1 116 ? 15.061 16.001 -7.851 1.00 95.44 116 SER A O 1
ATOM 856 N N . PHE A 1 117 ? 13.763 14.464 -8.853 1.00 95.44 117 PHE A N 1
ATOM 857 C CA . PHE A 1 117 ? 14.799 13.993 -9.771 1.00 95.44 117 PHE A CA 1
ATOM 858 C C . PHE A 1 117 ? 15.249 15.084 -10.755 1.00 95.44 117 PHE A C 1
ATOM 860 O O . PHE A 1 117 ? 16.448 15.272 -10.948 1.00 95.44 117 PHE A O 1
ATOM 867 N N . LEU A 1 118 ? 14.309 15.853 -11.319 1.00 95.94 118 LEU A N 1
ATOM 868 C CA . LEU A 1 118 ? 14.614 16.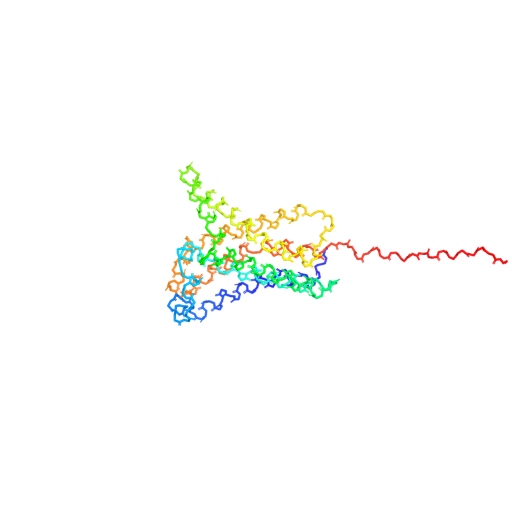991 -12.200 1.00 95.94 118 LEU A CA 1
ATOM 869 C C . LEU A 1 118 ? 15.413 18.095 -11.489 1.00 95.94 118 LEU A C 1
ATOM 871 O O . LEU A 1 118 ? 16.205 18.782 -12.125 1.00 95.94 118 LEU A O 1
ATOM 875 N N . HIS A 1 119 ? 15.263 18.225 -10.170 1.00 96.81 119 HIS A N 1
ATOM 876 C CA . HIS A 1 119 ? 16.058 19.123 -9.329 1.00 96.81 119 HIS A CA 1
ATOM 877 C C . HIS A 1 119 ? 17.404 18.528 -8.870 1.00 96.81 119 HIS A C 1
ATOM 879 O O . HIS A 1 119 ? 18.050 19.076 -7.979 1.00 96.81 119 HIS A O 1
ATOM 885 N N . GLY A 1 120 ? 17.848 17.418 -9.467 1.00 95.69 120 GLY A N 1
ATOM 886 C CA . GLY A 1 120 ? 19.165 16.829 -9.213 1.00 95.69 120 GLY A CA 1
ATOM 887 C C . GLY A 1 120 ? 19.222 15.869 -8.023 1.00 95.69 120 GLY A C 1
ATOM 888 O O . GLY A 1 120 ? 20.307 15.420 -7.656 1.00 95.69 120 GLY A O 1
ATOM 889 N N . VAL A 1 121 ? 18.083 15.511 -7.419 1.00 96.94 121 VAL A N 1
ATOM 890 C CA . VAL A 1 121 ? 18.051 14.474 -6.378 1.00 96.94 121 VAL A CA 1
ATOM 891 C C . VAL A 1 121 ? 18.326 13.106 -7.022 1.00 96.94 121 VAL A C 1
ATOM 893 O O . VAL A 1 121 ? 17.646 12.747 -7.986 1.00 96.94 121 VAL A O 1
ATOM 896 N N . PRO A 1 122 ? 19.258 12.288 -6.491 1.00 96.06 122 PRO A N 1
ATOM 897 C CA . PRO A 1 122 ? 19.520 10.953 -7.020 1.00 96.06 122 PRO A CA 1
ATOM 898 C C . PRO A 1 122 ? 18.253 10.094 -7.093 1.00 96.06 122 PRO A C 1
ATOM 900 O O . PRO A 1 122 ? 17.422 10.119 -6.182 1.00 96.06 122 PRO A O 1
ATOM 903 N N . LEU A 1 123 ? 18.132 9.274 -8.142 1.00 90.62 123 LEU A N 1
ATOM 904 C CA . LEU A 1 123 ? 16.927 8.484 -8.427 1.00 90.62 123 LEU A CA 1
ATOM 905 C C . LEU A 1 123 ? 16.383 7.683 -7.219 1.00 90.62 123 LEU A C 1
ATOM 907 O O . LEU A 1 123 ? 15.169 7.715 -7.004 1.00 90.62 123 LEU A O 1
ATOM 911 N N . PRO A 1 124 ? 17.208 7.002 -6.392 1.00 91.75 124 PRO A N 1
ATOM 912 C CA . PRO A 1 124 ? 16.700 6.297 -5.212 1.00 91.75 124 PRO A CA 1
ATOM 913 C C . PRO A 1 124 ? 16.042 7.231 -4.187 1.00 91.75 124 PRO A C 1
ATOM 915 O O . PRO A 1 124 ? 14.976 6.915 -3.660 1.00 91.75 124 PRO A O 1
ATOM 918 N N . ALA A 1 125 ? 16.637 8.400 -3.938 1.00 92.44 125 ALA A N 1
ATOM 919 C CA . ALA A 1 125 ? 16.103 9.390 -3.006 1.00 92.44 125 ALA A CA 1
ATOM 920 C C . ALA A 1 125 ? 14.833 10.052 -3.562 1.00 92.44 125 ALA A C 1
ATOM 922 O O . ALA A 1 125 ? 13.851 10.207 -2.840 1.00 92.44 125 ALA A O 1
ATOM 923 N N . ALA A 1 126 ? 14.801 10.347 -4.863 1.00 93.75 126 ALA A N 1
ATOM 924 C CA . ALA A 1 126 ? 13.617 10.864 -5.539 1.00 93.75 126 ALA A CA 1
ATOM 925 C C . ALA A 1 126 ? 12.428 9.885 -5.447 1.00 93.75 126 ALA A C 1
ATOM 927 O O . ALA A 1 126 ? 11.311 10.279 -5.111 1.00 93.75 126 ALA A O 1
ATOM 928 N N . ARG A 1 127 ? 12.668 8.581 -5.645 1.00 89.94 127 ARG A N 1
ATOM 929 C CA . ARG A 1 127 ? 11.647 7.538 -5.440 1.00 89.94 127 ARG A CA 1
ATOM 930 C C . ARG A 1 127 ? 11.173 7.462 -3.994 1.00 89.94 127 ARG A C 1
ATOM 932 O O . ARG A 1 127 ? 9.974 7.339 -3.757 1.00 89.94 127 ARG A O 1
ATOM 939 N N . ALA A 1 128 ? 12.089 7.566 -3.034 1.00 91.62 128 ALA A N 1
ATOM 940 C CA . ALA A 1 128 ? 11.743 7.573 -1.619 1.00 91.62 128 ALA A CA 1
ATOM 941 C C . ALA A 1 128 ? 10.844 8.773 -1.258 1.00 91.62 128 ALA A C 1
ATOM 943 O O . ALA A 1 128 ? 9.860 8.601 -0.539 1.00 91.62 128 ALA A O 1
ATOM 944 N N . LEU A 1 129 ? 11.113 9.961 -1.810 1.00 93.56 129 LEU A N 1
ATOM 945 C CA . LEU A 1 129 ? 10.260 11.146 -1.651 1.00 93.56 129 LEU A CA 1
ATOM 946 C C . LEU A 1 129 ? 8.879 10.959 -2.295 1.00 93.56 129 LEU A C 1
ATOM 948 O O . LEU A 1 129 ? 7.865 11.287 -1.680 1.00 93.56 129 LEU A O 1
ATOM 952 N N . GLY A 1 130 ? 8.816 10.363 -3.487 1.00 93.94 130 GLY A N 1
ATOM 953 C CA . GLY A 1 130 ? 7.548 9.987 -4.116 1.00 93.94 130 GLY A CA 1
ATOM 954 C C . GLY A 1 130 ? 6.737 9.008 -3.257 1.00 93.94 130 GLY A C 1
ATOM 955 O O . GLY A 1 130 ? 5.553 9.227 -2.999 1.00 93.94 130 GLY A O 1
ATOM 956 N N . ALA A 1 131 ? 7.375 7.963 -2.724 1.00 92.56 131 ALA A N 1
ATOM 957 C CA . ALA A 1 131 ? 6.728 7.027 -1.805 1.00 92.56 131 ALA A CA 1
ATOM 958 C C . ALA A 1 131 ? 6.225 7.724 -0.530 1.00 92.56 131 ALA A C 1
ATOM 960 O O . ALA A 1 131 ? 5.163 7.375 -0.015 1.00 92.56 131 ALA A O 1
ATOM 961 N N . LEU A 1 132 ? 6.959 8.724 -0.027 1.00 93.44 132 LEU A N 1
ATOM 962 C CA . LEU A 1 132 ? 6.554 9.510 1.140 1.00 93.44 132 LEU A CA 1
ATOM 963 C C . LEU A 1 132 ? 5.291 10.324 0.834 1.00 93.44 132 LEU A C 1
ATOM 965 O O . LEU A 1 132 ? 4.346 10.323 1.624 1.00 93.44 132 LEU A O 1
ATOM 969 N N . ALA A 1 133 ? 5.241 10.956 -0.340 1.00 94.31 133 ALA A N 1
ATOM 970 C CA . ALA A 1 133 ? 4.071 11.693 -0.803 1.00 94.31 133 ALA A CA 1
ATOM 971 C C . ALA A 1 133 ? 2.844 10.784 -0.976 1.00 94.31 133 ALA A C 1
ATOM 973 O O . ALA A 1 133 ? 1.747 11.170 -0.584 1.00 94.31 133 ALA A O 1
ATOM 974 N N . ALA A 1 134 ? 3.027 9.565 -1.492 1.00 93.00 134 ALA A N 1
ATOM 975 C CA . ALA A 1 134 ? 1.971 8.559 -1.639 1.00 93.00 134 ALA A CA 1
ATOM 976 C C . ALA A 1 134 ? 1.464 8.016 -0.293 1.00 93.00 134 ALA A C 1
ATOM 978 O O . ALA A 1 134 ? 0.276 7.724 -0.124 1.00 93.00 134 ALA A O 1
ATOM 979 N N . MET A 1 135 ? 2.367 7.878 0.679 1.00 93.88 135 MET A N 1
ATOM 980 C CA . MET A 1 135 ? 2.058 7.361 2.009 1.00 93.88 135 MET A CA 1
ATOM 981 C C . MET A 1 135 ? 1.043 8.237 2.739 1.00 93.88 135 MET A C 1
ATOM 983 O O . MET A 1 135 ? 0.223 7.704 3.479 1.00 93.88 135 MET A O 1
ATOM 987 N N . LEU A 1 136 ? 1.064 9.557 2.542 1.00 91.88 136 LEU A N 1
ATOM 988 C CA . LEU A 1 136 ? 0.139 10.473 3.213 1.00 91.88 136 LEU A CA 1
ATOM 989 C C . LEU A 1 136 ? -1.337 10.151 2.896 1.00 91.88 136 LEU A C 1
ATOM 991 O O . LEU A 1 136 ? -2.046 9.761 3.822 1.00 91.88 136 LEU A O 1
ATOM 995 N N . PRO A 1 137 ? -1.819 10.228 1.639 1.00 92.44 137 PRO A N 1
ATOM 996 C CA . PRO A 1 137 ? -3.199 9.886 1.288 1.00 92.44 137 PRO A CA 1
ATOM 997 C C . PRO A 1 137 ? -3.544 8.411 1.548 1.00 92.44 137 PRO A C 1
ATOM 999 O O . PRO A 1 137 ? -4.647 8.100 1.996 1.00 92.44 137 PRO A O 1
ATOM 1002 N N . PHE A 1 138 ? -2.611 7.481 1.321 1.00 91.25 138 PHE A N 1
ATOM 1003 C CA . PHE A 1 138 ? -2.866 6.064 1.597 1.00 91.25 138 PHE A CA 1
ATOM 1004 C C . PHE A 1 138 ? -3.028 5.803 3.105 1.00 91.25 138 PHE A C 1
ATOM 1006 O O . PHE A 1 138 ? -3.969 5.150 3.558 1.00 91.25 138 PHE A O 1
ATOM 1013 N N . GLY A 1 139 ? -2.128 6.361 3.912 1.00 87.75 139 GLY A N 1
ATOM 1014 C CA . GLY A 1 139 ? -2.136 6.253 5.364 1.00 87.75 139 GLY A CA 1
ATOM 1015 C C . GLY A 1 139 ? -3.319 6.972 6.010 1.00 87.75 139 GLY A C 1
ATOM 1016 O O . GLY A 1 139 ? -3.852 6.465 6.998 1.00 87.75 139 GLY A O 1
ATOM 1017 N N . THR A 1 140 ? -3.777 8.104 5.463 1.00 87.19 140 THR A N 1
ATOM 1018 C CA . THR A 1 140 ? -4.978 8.795 5.959 1.00 87.19 140 THR A CA 1
ATOM 1019 C C . THR A 1 140 ? -6.241 7.982 5.703 1.00 87.19 140 THR A C 1
ATOM 1021 O O . THR A 1 140 ? -7.046 7.861 6.626 1.00 87.19 140 THR A O 1
ATOM 1024 N N . ALA A 1 141 ? -6.390 7.348 4.534 1.00 88.56 141 ALA A N 1
ATOM 1025 C CA . ALA A 1 141 ? -7.513 6.445 4.259 1.00 88.56 141 ALA A CA 1
ATOM 1026 C C . ALA A 1 141 ? -7.590 5.304 5.292 1.00 88.56 141 ALA A C 1
ATOM 1028 O O . ALA A 1 141 ? -8.641 5.054 5.889 1.00 88.56 141 ALA A O 1
ATOM 1029 N N . LEU A 1 142 ? -6.449 4.672 5.593 1.00 85.44 142 LEU A N 1
ATOM 1030 C CA . LEU A 1 142 ? -6.362 3.622 6.616 1.00 85.44 142 LEU A CA 1
ATOM 1031 C C . LEU A 1 142 ? -6.578 4.155 8.042 1.00 85.44 142 LEU A C 1
ATOM 1033 O O . LEU A 1 142 ? -7.209 3.501 8.878 1.00 85.44 142 LEU A O 1
ATOM 1037 N N . GLY A 1 143 ? -6.031 5.332 8.342 1.00 83.56 143 GLY A N 1
ATOM 1038 C CA . GLY A 1 143 ? -6.093 5.964 9.655 1.00 83.56 143 GLY A CA 1
ATOM 1039 C C . GLY A 1 143 ? -7.505 6.414 10.026 1.00 83.56 143 GLY A C 1
ATOM 1040 O O . GLY A 1 143 ? -7.957 6.142 11.141 1.00 83.56 143 GLY A O 1
ATOM 1041 N N . LEU A 1 144 ? -8.222 7.043 9.091 1.00 81.88 144 LEU A N 1
ATOM 1042 C CA . LEU A 1 144 ? -9.587 7.535 9.293 1.00 81.88 144 LEU A CA 1
ATOM 1043 C C . LEU A 1 144 ? -10.572 6.396 9.555 1.00 81.88 144 LEU A C 1
ATOM 1045 O O . LEU A 1 144 ? -11.392 6.513 10.467 1.00 81.88 144 LEU A O 1
ATOM 1049 N N . ALA A 1 145 ? -10.417 5.262 8.866 1.00 79.31 145 ALA A N 1
ATOM 1050 C CA . ALA A 1 145 ? -11.213 4.065 9.130 1.00 79.31 145 ALA A CA 1
ATOM 1051 C C . ALA A 1 145 ? -11.119 3.627 10.603 1.00 79.31 145 ALA A C 1
ATOM 1053 O O . ALA A 1 145 ? -12.121 3.369 11.271 1.00 79.31 145 ALA A O 1
ATOM 1054 N N . GLY A 1 146 ? -9.895 3.605 11.142 1.00 74.62 146 GLY A N 1
ATOM 1055 C CA . GLY A 1 146 ? -9.643 3.256 12.538 1.00 74.62 146 GLY A CA 1
ATOM 1056 C C . GLY A 1 146 ? -10.116 4.318 13.536 1.00 74.62 146 GLY A C 1
ATOM 1057 O O . GLY A 1 146 ? -10.576 3.961 14.624 1.00 74.62 146 GLY A O 1
ATOM 1058 N N . LEU A 1 147 ? -10.007 5.605 13.191 1.00 78.44 147 LEU A N 1
ATOM 1059 C CA . LEU A 1 147 ? -10.439 6.717 14.045 1.00 78.44 147 LEU A CA 1
ATOM 1060 C C . LEU A 1 147 ? -11.963 6.756 14.197 1.00 78.44 147 LEU A C 1
ATOM 1062 O O . LEU A 1 147 ? -12.451 6.812 15.327 1.00 78.44 147 LEU A O 1
ATOM 1066 N N . VAL A 1 148 ? -12.700 6.664 13.086 1.00 73.50 148 VAL A N 1
ATOM 1067 C CA . VAL A 1 148 ? -14.173 6.646 13.077 1.00 73.50 148 VAL A CA 1
ATOM 1068 C C . VAL A 1 148 ? -14.708 5.350 13.685 1.00 73.50 148 VAL A C 1
ATOM 1070 O O . VAL A 1 148 ? -15.622 5.390 14.506 1.00 73.50 148 VAL A O 1
ATOM 1073 N N . GLY A 1 149 ? -14.050 4.215 13.417 1.00 61.69 149 GLY A N 1
ATOM 1074 C CA . GLY A 1 149 ? -14.322 2.932 14.077 1.00 61.69 149 GLY A CA 1
ATOM 1075 C C . GLY A 1 149 ? -13.984 2.898 15.578 1.00 61.69 149 GLY A C 1
ATOM 1076 O O . GLY A 1 149 ? -14.094 1.851 16.215 1.00 61.69 149 GLY A O 1
ATOM 1077 N N . GLY A 1 150 ? -13.562 4.023 16.167 1.00 58.12 150 GLY A N 1
ATOM 1078 C CA . GLY A 1 150 ? -13.444 4.197 17.612 1.00 58.12 150 GLY A CA 1
ATOM 1079 C C . GLY A 1 150 ? -12.133 3.709 18.231 1.00 58.12 150 GLY A C 1
ATOM 1080 O O . GLY A 1 150 ? -12.045 3.636 19.461 1.00 58.12 150 GLY A O 1
ATOM 1081 N N . ARG A 1 151 ? -11.085 3.414 17.441 1.00 62.50 151 ARG A N 1
ATOM 1082 C CA . ARG A 1 151 ? -9.759 3.031 17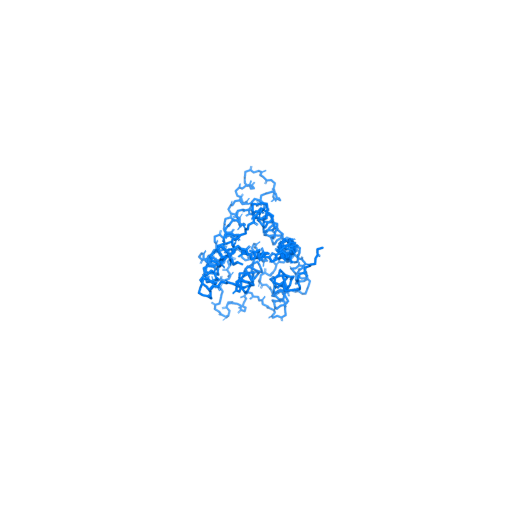.968 1.00 62.50 151 ARG A CA 1
ATOM 1083 C C . ARG A 1 151 ? -8.996 4.254 18.483 1.00 62.50 151 ARG A C 1
ATOM 1085 O O . ARG A 1 151 ? -8.039 4.717 17.868 1.00 62.50 151 ARG A O 1
ATOM 1092 N N . ARG A 1 152 ? -9.357 4.740 19.672 1.00 57.72 152 ARG A N 1
ATOM 1093 C CA . ARG A 1 152 ? -8.575 5.739 20.423 1.00 57.72 152 ARG A CA 1
ATOM 1094 C C . ARG A 1 152 ? -7.499 5.028 21.254 1.00 57.72 152 ARG A C 1
ATOM 1096 O O . ARG A 1 152 ? -7.823 4.317 22.191 1.00 57.72 152 ARG A O 1
ATOM 1103 N N . GLY A 1 153 ? -6.215 5.179 20.919 1.00 53.97 153 GLY A N 1
ATOM 1104 C CA . GLY A 1 153 ? -5.123 4.575 21.710 1.00 53.97 153 GLY A CA 1
ATOM 1105 C C . GLY A 1 153 ? -4.723 5.434 22.917 1.00 53.97 153 GLY A C 1
ATOM 1106 O O . GLY A 1 153 ? -4.404 6.602 22.724 1.00 53.97 153 GLY A O 1
ATOM 1107 N N . ARG A 1 154 ? -4.708 4.919 24.148 1.00 52.84 154 ARG A N 1
ATOM 1108 C CA . ARG A 1 154 ? -4.063 5.607 25.289 1.00 52.84 154 ARG A CA 1
ATOM 1109 C C . ARG A 1 154 ? -2.569 5.222 25.351 1.00 52.84 154 ARG A C 1
ATOM 1111 O O . ARG A 1 154 ? -2.228 4.082 25.052 1.00 52.84 154 ARG A O 1
ATOM 1118 N N . GLY A 1 155 ? -1.699 6.204 25.637 1.00 52.50 155 GLY A N 1
ATOM 1119 C CA . GLY A 1 155 ? -0.224 6.087 25.726 1.00 52.50 155 GLY A CA 1
ATOM 1120 C C . GLY A 1 155 ? 0.516 5.884 24.388 1.00 52.50 155 GLY A C 1
ATOM 1121 O O . GLY A 1 155 ? 0.001 5.227 23.487 1.00 52.50 155 GLY A O 1
ATOM 1122 N N . GLY A 1 156 ? 1.717 6.454 24.200 1.00 64.31 156 GLY A N 1
ATOM 1123 C CA . GLY A 1 156 ? 2.628 6.148 23.069 1.00 64.31 156 GLY A CA 1
ATOM 1124 C C . GLY A 1 156 ? 2.043 6.274 21.647 1.00 64.31 156 GLY A C 1
ATOM 1125 O O . GLY A 1 156 ? 2.427 5.524 20.746 1.00 64.31 156 GLY A O 1
ATOM 1126 N N . ARG A 1 157 ? 1.047 7.152 21.447 1.00 72.25 157 ARG A N 1
ATOM 1127 C CA . ARG A 1 157 ? 0.242 7.225 20.211 1.00 72.25 157 ARG A CA 1
ATOM 1128 C C . ARG A 1 157 ? 1.049 7.758 19.022 1.00 72.25 157 ARG A C 1
ATOM 1130 O O . ARG A 1 157 ? 0.897 7.240 17.921 1.00 72.25 157 ARG A O 1
ATOM 1137 N N . VAL A 1 158 ? 1.922 8.736 19.263 1.00 79.06 158 VAL A N 1
ATOM 1138 C CA . VAL A 1 158 ? 2.729 9.392 18.222 1.00 79.06 158 VAL A CA 1
ATOM 1139 C C . VAL A 1 158 ? 3.798 8.449 17.686 1.00 79.06 158 VAL A C 1
ATOM 1141 O O . VAL A 1 158 ? 3.786 8.165 16.497 1.00 79.06 158 VAL A O 1
ATOM 1144 N N . VAL A 1 159 ? 4.637 7.863 18.549 1.00 83.56 159 VAL A N 1
ATOM 1145 C CA . VAL A 1 159 ? 5.691 6.918 18.126 1.00 83.56 159 VAL A CA 1
ATOM 1146 C C . VAL A 1 159 ? 5.106 5.761 17.316 1.00 83.56 159 VAL A C 1
ATOM 1148 O O . VAL A 1 159 ? 5.617 5.418 16.258 1.00 83.56 159 VAL A O 1
ATOM 1151 N N . ARG A 1 160 ? 3.973 5.193 17.745 1.00 81.19 160 ARG A N 1
ATOM 1152 C CA . ARG A 1 160 ? 3.310 4.111 17.002 1.00 81.19 160 ARG A CA 1
ATOM 1153 C C . ARG A 1 160 ? 2.694 4.567 15.682 1.00 81.19 160 ARG A C 1
ATOM 1155 O O . ARG A 1 160 ? 2.689 3.793 14.729 1.00 81.19 160 ARG A O 1
ATOM 1162 N N . ALA A 1 161 ? 2.153 5.781 15.621 1.00 83.00 161 ALA A N 1
ATOM 1163 C CA . ALA A 1 161 ? 1.677 6.356 14.368 1.00 83.00 161 ALA A CA 1
ATOM 1164 C C . ALA A 1 161 ? 2.843 6.587 13.398 1.00 83.00 161 ALA A C 1
ATOM 1166 O O . ALA A 1 161 ? 2.735 6.196 12.242 1.00 83.00 161 ALA A O 1
ATOM 1167 N N . LEU A 1 162 ? 3.970 7.108 13.891 1.00 86.81 162 LEU A N 1
ATOM 1168 C CA . LEU A 1 162 ? 5.197 7.303 13.121 1.00 86.81 162 LEU A CA 1
ATOM 1169 C C . LEU A 1 162 ? 5.775 5.977 12.622 1.00 86.81 162 LEU A C 1
ATOM 1171 O O . LEU A 1 162 ? 6.086 5.874 11.446 1.00 86.81 162 LEU A O 1
ATOM 1175 N N . LEU A 1 163 ? 5.840 4.935 13.458 1.00 90.00 163 LEU A N 1
ATOM 1176 C CA . LEU A 1 163 ? 6.300 3.607 13.031 1.00 90.00 163 LEU A CA 1
ATOM 1177 C C . LEU A 1 163 ? 5.396 2.998 11.953 1.00 90.00 163 LEU A C 1
ATOM 1179 O O . LEU A 1 163 ? 5.887 2.373 11.019 1.00 90.00 163 LEU A O 1
ATOM 1183 N N . ARG A 1 164 ? 4.074 3.186 12.050 1.00 88.25 164 ARG A N 1
ATOM 1184 C CA . ARG A 1 164 ? 3.143 2.737 11.002 1.00 88.25 164 ARG A CA 1
ATOM 1185 C C . ARG A 1 164 ? 3.299 3.538 9.721 1.00 88.25 164 ARG A C 1
ATOM 1187 O O . ARG A 1 164 ? 3.294 2.941 8.655 1.00 88.25 164 ARG A O 1
ATOM 1194 N N . ALA A 1 165 ? 3.439 4.855 9.834 1.00 88.50 165 ALA A N 1
ATOM 1195 C CA . ALA A 1 165 ? 3.698 5.729 8.700 1.00 88.50 165 ALA A CA 1
ATOM 1196 C C . ALA A 1 165 ? 5.003 5.318 8.004 1.00 88.50 165 ALA A C 1
ATOM 1198 O O . ALA A 1 165 ? 4.987 5.018 6.817 1.00 88.50 165 ALA A O 1
ATOM 1199 N N . ALA A 1 166 ? 6.091 5.154 8.758 1.00 92.50 166 ALA A N 1
ATOM 1200 C CA . ALA A 1 166 ? 7.373 4.676 8.250 1.00 92.50 166 ALA A CA 1
ATOM 1201 C C . ALA A 1 166 ? 7.261 3.295 7.585 1.00 92.50 166 ALA A C 1
ATOM 1203 O O . ALA A 1 166 ? 7.813 3.090 6.511 1.00 92.50 166 ALA A O 1
ATOM 1204 N N . ALA A 1 167 ? 6.501 2.363 8.170 1.00 93.81 167 ALA A N 1
ATOM 1205 C CA . ALA A 1 167 ? 6.280 1.046 7.577 1.00 93.81 167 ALA A CA 1
ATOM 1206 C C . ALA A 1 167 ? 5.450 1.100 6.280 1.00 93.81 167 ALA A C 1
ATOM 1208 O O . ALA A 1 167 ? 5.715 0.337 5.358 1.00 93.81 167 ALA A O 1
ATOM 1209 N N . LEU A 1 168 ? 4.461 1.995 6.183 1.00 92.00 168 LEU A N 1
ATOM 1210 C CA . LEU A 1 168 ? 3.702 2.212 4.945 1.00 92.00 168 LEU A CA 1
ATOM 1211 C C . LEU A 1 168 ? 4.551 2.901 3.876 1.00 92.00 168 LEU A C 1
ATOM 1213 O O . LEU A 1 168 ? 4.479 2.535 2.708 1.00 92.00 168 LEU A O 1
ATOM 1217 N N . TRP A 1 169 ? 5.369 3.871 4.277 1.00 94.50 169 TRP A N 1
ATOM 1218 C CA . TRP A 1 169 ? 6.318 4.542 3.399 1.00 94.50 169 TRP A CA 1
ATOM 1219 C C . TRP A 1 169 ? 7.316 3.541 2.815 1.00 94.50 169 TRP A C 1
ATOM 1221 O O . TRP A 1 169 ? 7.478 3.475 1.598 1.00 94.50 169 TRP A O 1
ATOM 1231 N N . TRP A 1 170 ? 7.892 2.699 3.677 1.00 94.75 170 TRP A N 1
ATOM 1232 C CA . TRP A 1 170 ? 8.719 1.562 3.288 1.00 94.75 170 TRP A CA 1
ATOM 1233 C C . TRP A 1 170 ? 7.992 0.650 2.301 1.00 94.75 170 TRP A C 1
ATOM 1235 O O . TRP A 1 170 ? 8.521 0.369 1.229 1.00 94.75 170 TRP A O 1
ATOM 1245 N N . ALA A 1 171 ? 6.765 0.229 2.625 1.00 94.50 171 ALA A N 1
ATOM 1246 C CA . ALA A 1 171 ? 5.991 -0.668 1.779 1.00 94.50 171 ALA A CA 1
ATOM 1247 C C . ALA A 1 171 ? 5.814 -0.103 0.363 1.00 94.50 171 ALA A C 1
ATOM 1249 O O . ALA A 1 171 ? 6.141 -0.771 -0.614 1.00 94.50 171 ALA A O 1
ATOM 1250 N N . LEU A 1 172 ? 5.357 1.146 0.244 1.00 93.12 172 LEU A N 1
ATOM 1251 C CA . LEU A 1 172 ? 5.153 1.798 -1.052 1.00 93.12 172 LEU A CA 1
ATOM 1252 C C . LEU A 1 172 ? 6.473 1.993 -1.811 1.00 93.12 172 LEU A C 1
ATOM 1254 O O . LEU A 1 172 ? 6.511 1.801 -3.027 1.00 93.12 172 LEU A O 1
ATOM 1258 N N . GLY A 1 173 ? 7.560 2.300 -1.100 1.00 92.19 173 GLY A N 1
ATOM 1259 C CA . GLY A 1 173 ? 8.902 2.361 -1.672 1.00 92.19 173 GLY A CA 1
ATOM 1260 C C . GLY A 1 173 ? 9.338 1.022 -2.271 1.00 92.19 173 GLY A C 1
ATOM 1261 O O . GLY A 1 173 ? 9.732 0.976 -3.433 1.00 92.19 173 GLY A O 1
ATOM 1262 N N . ILE A 1 174 ? 9.197 -0.079 -1.528 1.00 95.25 174 ILE A N 1
ATOM 1263 C CA . ILE A 1 174 ? 9.543 -1.431 -1.996 1.00 95.25 174 ILE A CA 1
ATOM 1264 C C . ILE A 1 174 ? 8.687 -1.845 -3.193 1.00 95.25 174 ILE A C 1
ATOM 1266 O O . ILE A 1 174 ? 9.221 -2.341 -4.183 1.00 95.25 174 ILE A O 1
ATOM 1270 N N . LEU A 1 175 ? 7.375 -1.605 -3.153 1.00 93.31 175 LEU A N 1
ATOM 1271 C CA . LEU A 1 175 ? 6.491 -1.963 -4.266 1.00 93.31 175 LEU A CA 1
ATOM 1272 C C . LEU A 1 175 ? 6.818 -1.186 -5.548 1.00 93.31 175 LEU A C 1
ATOM 1274 O O . LEU A 1 175 ? 6.652 -1.727 -6.642 1.00 93.31 175 LEU A O 1
ATOM 1278 N N . SER A 1 176 ? 7.344 0.039 -5.433 1.00 90.88 176 SER A N 1
ATOM 1279 C CA . SER A 1 176 ? 7.804 0.816 -6.592 1.00 90.88 176 SER A CA 1
ATOM 1280 C C . SER A 1 176 ? 8.987 0.171 -7.330 1.00 90.88 176 SER A C 1
ATOM 1282 O O . SER A 1 176 ? 9.219 0.466 -8.500 1.00 90.88 176 SER A O 1
ATOM 1284 N N . LEU A 1 177 ? 9.718 -0.744 -6.682 1.00 90.56 177 LEU A N 1
ATOM 1285 C CA . LEU A 1 177 ? 10.835 -1.466 -7.294 1.00 90.56 177 LEU A CA 1
ATOM 1286 C C . LEU A 1 177 ? 10.384 -2.635 -8.176 1.00 90.56 177 LEU A C 1
ATOM 1288 O O . LEU A 1 177 ? 11.214 -3.178 -8.901 1.00 90.56 177 LEU A O 1
ATOM 1292 N N . GLY A 1 178 ? 9.101 -3.015 -8.148 1.00 87.94 178 GLY A N 1
ATOM 1293 C CA . GLY A 1 178 ? 8.595 -4.180 -8.880 1.00 87.94 178 GLY A CA 1
ATOM 1294 C C . GLY A 1 178 ? 8.976 -4.168 -10.359 1.00 87.94 178 GLY A C 1
ATOM 1295 O O . GLY A 1 178 ? 9.567 -5.129 -10.855 1.00 87.94 178 GLY A O 1
ATOM 1296 N N . GLY A 1 179 ? 8.735 -3.041 -11.038 1.00 85.12 179 GLY A N 1
ATOM 1297 C CA . GLY A 1 179 ? 9.071 -2.891 -12.454 1.00 85.12 179 GLY A CA 1
ATOM 1298 C C . GLY A 1 179 ? 10.557 -3.143 -12.735 1.00 85.12 179 GLY A C 1
ATOM 1299 O O . GLY A 1 179 ? 10.897 -3.949 -13.598 1.00 85.12 179 GLY A O 1
ATOM 1300 N N . ALA A 1 180 ? 11.441 -2.535 -11.938 1.00 87.25 180 ALA A N 1
ATOM 1301 C CA . ALA A 1 180 ? 12.892 -2.688 -12.069 1.00 87.25 180 ALA A CA 1
ATOM 1302 C C . ALA A 1 180 ? 13.391 -4.108 -11.743 1.00 87.25 180 ALA A C 1
ATOM 1304 O O . ALA A 1 180 ? 14.428 -4.523 -12.251 1.00 87.25 180 ALA A O 1
ATOM 1305 N N . LEU A 1 181 ? 12.658 -4.855 -10.915 1.00 88.56 181 LEU A N 1
ATOM 1306 C CA . LEU A 1 181 ? 12.994 -6.221 -10.506 1.00 88.56 181 LEU A CA 1
ATOM 1307 C C . LEU A 1 181 ? 12.345 -7.296 -11.391 1.00 88.56 181 LEU A C 1
ATOM 1309 O O . LEU A 1 181 ? 12.458 -8.483 -11.097 1.00 88.56 181 LEU A O 1
ATOM 1313 N N . GLY A 1 182 ? 11.703 -6.899 -12.493 1.00 86.00 182 GLY A N 1
ATOM 1314 C CA . GLY A 1 182 ? 11.225 -7.818 -13.526 1.00 86.00 182 GLY A CA 1
ATOM 1315 C C . GLY A 1 182 ? 9.716 -8.053 -13.547 1.00 86.00 182 GLY A C 1
ATOM 1316 O O . GLY A 1 182 ? 9.266 -8.918 -14.297 1.00 86.00 182 GLY A O 1
ATOM 1317 N N . THR A 1 183 ? 8.917 -7.288 -12.792 1.00 85.81 183 THR A N 1
ATOM 1318 C CA . THR A 1 183 ? 7.444 -7.354 -12.877 1.00 85.81 183 THR A CA 1
ATOM 1319 C C . THR A 1 183 ? 6.844 -6.363 -13.879 1.00 85.81 183 THR A C 1
ATOM 1321 O O . THR A 1 183 ? 5.629 -6.313 -14.011 1.00 85.81 183 THR A O 1
ATOM 1324 N N . ALA A 1 184 ? 7.669 -5.616 -14.627 1.00 82.25 184 ALA A N 1
ATOM 1325 C CA . ALA A 1 184 ? 7.222 -4.609 -15.601 1.00 82.25 184 ALA A CA 1
ATOM 1326 C C . ALA A 1 184 ? 6.416 -5.169 -16.789 1.00 82.25 184 ALA A C 1
ATOM 1328 O O . ALA A 1 184 ? 5.762 -4.406 -17.485 1.00 82.25 184 ALA A O 1
ATOM 1329 N N . GLY A 1 185 ? 6.490 -6.481 -17.049 1.00 81.00 185 GLY A N 1
ATOM 1330 C CA . GLY A 1 185 ? 5.693 -7.128 -18.098 1.00 81.00 185 GLY A CA 1
ATOM 1331 C C . GLY A 1 185 ? 4.249 -7.430 -17.689 1.00 81.00 185 GLY A C 1
ATOM 1332 O O . GLY A 1 185 ? 3.455 -7.814 -18.544 1.00 81.00 185 GLY A O 1
ATOM 1333 N N . TRP A 1 186 ? 3.926 -7.297 -16.401 1.00 82.88 186 TRP A N 1
ATOM 1334 C CA . TRP A 1 186 ? 2.564 -7.366 -15.890 1.00 82.88 186 TRP A CA 1
ATOM 1335 C C . TRP A 1 186 ? 2.050 -5.937 -15.686 1.00 82.88 186 TRP A C 1
ATOM 1337 O O . TRP A 1 186 ? 2.783 -5.125 -15.119 1.00 82.88 186 TRP A O 1
ATOM 1347 N N . PRO A 1 187 ? 0.809 -5.618 -16.091 1.00 80.00 187 PRO A N 1
ATOM 1348 C CA . PRO A 1 187 ? -0.271 -6.537 -16.470 1.00 80.00 187 PRO A CA 1
ATOM 1349 C C . PRO A 1 187 ? -0.400 -6.832 -17.971 1.00 80.00 187 PRO A C 1
ATOM 1351 O O . PRO A 1 187 ? -1.322 -7.552 -18.350 1.00 80.00 187 PRO A O 1
ATOM 1354 N N . GLN A 1 188 ? 0.462 -6.298 -18.842 1.00 84.81 188 GLN A N 1
ATOM 1355 C CA . GLN A 1 188 ? 0.315 -6.465 -20.299 1.00 84.81 188 GLN A CA 1
ATOM 1356 C C . GLN A 1 188 ? 0.382 -7.945 -20.698 1.00 84.81 188 GLN A C 1
ATOM 1358 O O . GLN A 1 188 ? -0.308 -8.395 -21.611 1.00 84.81 188 GLN A O 1
ATOM 1363 N N . ARG A 1 189 ? 1.177 -8.727 -19.965 1.00 84.62 189 ARG A N 1
ATOM 1364 C CA . ARG A 1 189 ? 1.178 -10.189 -19.978 1.00 84.62 189 ARG A CA 1
ATOM 1365 C C . ARG A 1 189 ? 0.804 -10.705 -18.593 1.00 84.62 189 ARG A C 1
ATOM 1367 O O . ARG A 1 189 ? 0.969 -10.014 -17.590 1.00 84.62 189 ARG A O 1
ATOM 1374 N N . GLY A 1 190 ? 0.297 -11.935 -18.545 1.00 86.31 190 GLY A N 1
ATOM 1375 C CA . GLY A 1 190 ? 0.031 -12.609 -17.275 1.00 86.31 190 GLY A CA 1
ATOM 1376 C C . GLY A 1 190 ? 1.310 -12.748 -16.444 1.00 86.31 190 GLY A C 1
ATOM 1377 O O . GLY A 1 190 ? 2.408 -12.808 -16.997 1.00 86.31 190 GLY A O 1
ATOM 1378 N N . LEU A 1 191 ? 1.157 -12.791 -15.120 1.00 87.75 191 LEU A N 1
ATOM 1379 C CA . LEU A 1 191 ? 2.265 -13.026 -14.193 1.00 87.75 191 LEU A CA 1
ATOM 1380 C C . LEU A 1 191 ? 2.836 -14.428 -14.422 1.00 87.75 191 LEU A C 1
ATOM 1382 O O . LEU A 1 191 ? 2.215 -15.419 -14.045 1.00 87.75 191 LEU A O 1
ATOM 1386 N N . ASP A 1 192 ? 4.029 -14.502 -15.009 1.00 89.44 192 ASP A N 1
ATOM 1387 C CA . ASP A 1 192 ? 4.785 -15.752 -15.082 1.00 89.44 192 ASP A CA 1
ATOM 1388 C C . ASP A 1 192 ? 5.198 -16.217 -13.672 1.00 89.44 192 ASP A C 1
ATOM 1390 O O . ASP A 1 192 ? 5.336 -15.406 -12.753 1.00 89.44 192 ASP A O 1
ATOM 1394 N N . GLY A 1 193 ? 5.445 -17.516 -13.482 1.00 89.81 193 GLY A N 1
ATOM 1395 C CA . GLY A 1 193 ? 5.773 -18.102 -12.180 1.00 89.81 193 GLY A CA 1
ATOM 1396 C C . GLY A 1 193 ? 6.960 -17.415 -11.496 1.00 89.81 193 GLY A C 1
ATOM 1397 O O . GLY A 1 193 ? 6.908 -17.117 -10.301 1.00 89.81 193 GLY A O 1
ATOM 1398 N N . LYS A 1 194 ? 8.003 -17.056 -12.259 1.00 91.44 194 LYS A N 1
ATOM 1399 C CA . LYS A 1 194 ? 9.146 -16.297 -11.729 1.00 91.44 194 LYS A CA 1
ATOM 1400 C C . LYS A 1 194 ? 8.739 -14.892 -11.272 1.00 91.44 194 LYS A C 1
ATOM 1402 O O . LYS A 1 194 ? 9.155 -14.449 -10.202 1.00 91.44 194 LYS A O 1
ATOM 1407 N N . GLN A 1 195 ? 7.925 -14.192 -12.059 1.00 92.56 195 GLN A N 1
ATOM 1408 C CA . GLN A 1 195 ? 7.450 -12.848 -11.720 1.00 92.56 195 GLN A CA 1
ATOM 1409 C C . GLN A 1 195 ? 6.509 -12.874 -10.513 1.00 92.56 195 GLN A C 1
ATOM 1411 O O . GLN A 1 195 ? 6.589 -11.989 -9.666 1.00 92.56 195 GLN A O 1
ATOM 1416 N N . ALA A 1 196 ? 5.675 -13.908 -10.393 1.00 93.31 196 ALA A N 1
ATOM 1417 C CA . ALA A 1 196 ? 4.805 -14.132 -9.247 1.00 93.31 196 ALA A CA 1
ATOM 1418 C C . ALA A 1 196 ? 5.608 -14.342 -7.958 1.00 93.31 196 ALA A C 1
ATOM 1420 O O . ALA A 1 196 ? 5.276 -13.745 -6.936 1.00 93.31 196 ALA A O 1
ATOM 1421 N N . LEU A 1 197 ? 6.699 -15.116 -8.004 1.00 94.62 197 LEU A N 1
ATOM 1422 C CA . LEU A 1 197 ? 7.596 -15.289 -6.857 1.00 94.62 197 LEU A CA 1
ATOM 1423 C C . LEU A 1 197 ? 8.278 -13.975 -6.455 1.00 94.62 197 LEU A C 1
ATOM 1425 O O . LEU A 1 197 ? 8.339 -13.657 -5.268 1.00 94.62 197 LEU A O 1
ATOM 1429 N N . ILE A 1 198 ? 8.742 -13.184 -7.428 1.00 94.94 198 ILE A N 1
ATOM 1430 C CA . ILE A 1 198 ? 9.331 -11.861 -7.169 1.00 94.94 198 ILE A CA 1
ATOM 1431 C C . ILE A 1 198 ? 8.286 -10.920 -6.560 1.00 94.94 198 ILE A C 1
ATOM 1433 O O . ILE A 1 198 ? 8.552 -10.282 -5.543 1.00 94.94 198 ILE A O 1
ATOM 1437 N N . ALA A 1 199 ? 7.082 -10.865 -7.134 1.00 95.25 199 ALA A N 1
ATOM 1438 C CA . ALA A 1 199 ? 5.979 -10.058 -6.625 1.00 95.25 199 ALA A CA 1
ATOM 1439 C C . ALA A 1 199 ? 5.590 -10.474 -5.199 1.00 95.25 199 ALA A C 1
ATOM 1441 O O . ALA A 1 199 ? 5.454 -9.615 -4.331 1.00 95.25 199 ALA A O 1
ATOM 1442 N N . ALA A 1 200 ? 5.478 -11.777 -4.927 1.00 96.19 200 ALA A N 1
ATOM 1443 C CA . ALA A 1 200 ? 5.181 -12.306 -3.599 1.00 96.19 200 ALA A CA 1
ATOM 1444 C C . ALA A 1 200 ? 6.283 -11.952 -2.590 1.00 96.19 200 ALA A C 1
ATOM 1446 O O . ALA A 1 200 ? 5.980 -11.494 -1.488 1.00 96.19 200 ALA A O 1
ATOM 1447 N N . GLY A 1 201 ? 7.556 -12.092 -2.976 1.00 96.69 201 GLY A N 1
ATOM 1448 C CA . GLY A 1 201 ? 8.699 -11.687 -2.160 1.00 96.69 201 GLY A CA 1
ATOM 1449 C C . GLY A 1 201 ? 8.687 -10.190 -1.843 1.00 96.69 201 GLY A C 1
ATOM 1450 O O . GLY A 1 201 ? 8.857 -9.802 -0.688 1.00 96.69 201 GLY A O 1
ATOM 1451 N N . LEU A 1 202 ? 8.402 -9.342 -2.834 1.00 96.38 202 LEU A N 1
ATOM 1452 C CA . LEU A 1 202 ? 8.295 -7.894 -2.644 1.00 96.38 202 LEU A CA 1
ATOM 1453 C C . LEU A 1 202 ? 7.107 -7.509 -1.765 1.00 96.38 202 LEU A C 1
ATOM 1455 O O . LEU A 1 202 ? 7.269 -6.683 -0.874 1.00 96.38 202 LEU A O 1
ATOM 1459 N N . VAL A 1 203 ? 5.940 -8.125 -1.957 1.00 96.81 203 VAL A N 1
ATOM 1460 C CA . VAL A 1 203 ? 4.759 -7.935 -1.098 1.00 96.81 203 VAL A CA 1
ATOM 1461 C C . VAL A 1 203 ? 5.072 -8.332 0.342 1.00 96.81 203 VAL A C 1
ATOM 1463 O O . VAL A 1 203 ? 4.722 -7.599 1.271 1.00 96.81 203 VAL A O 1
ATOM 1466 N N . LEU A 1 204 ? 5.763 -9.458 0.535 1.00 96.94 204 LEU A N 1
ATOM 1467 C CA . LEU A 1 204 ? 6.185 -9.914 1.852 1.00 96.94 204 LEU A CA 1
ATOM 1468 C C . LEU A 1 204 ? 7.105 -8.881 2.512 1.00 96.94 204 LEU A C 1
ATOM 1470 O O . LEU A 1 204 ? 6.791 -8.392 3.593 1.00 96.94 204 LEU A O 1
ATOM 1474 N N . VAL A 1 205 ? 8.190 -8.487 1.845 1.00 96.94 205 VAL A N 1
ATOM 1475 C CA . VAL A 1 205 ? 9.159 -7.505 2.366 1.00 96.94 205 VAL A CA 1
ATOM 1476 C C . VAL A 1 205 ? 8.524 -6.126 2.588 1.00 96.94 205 VAL A C 1
ATOM 1478 O O . VAL A 1 205 ? 8.857 -5.441 3.558 1.00 96.94 205 VAL A O 1
ATOM 1481 N N . ALA A 1 206 ? 7.591 -5.719 1.727 1.00 95.88 206 ALA A N 1
ATOM 1482 C CA . ALA A 1 206 ? 6.895 -4.443 1.823 1.00 95.88 206 ALA A CA 1
ATOM 1483 C C . ALA A 1 206 ? 5.997 -4.379 3.064 1.00 95.88 206 ALA A C 1
ATOM 1485 O O . ALA A 1 206 ? 6.075 -3.428 3.841 1.00 95.88 206 ALA A O 1
ATOM 1486 N N . PHE A 1 207 ? 5.146 -5.386 3.274 1.00 96.12 207 PHE A N 1
ATOM 1487 C CA . PHE A 1 207 ? 4.083 -5.314 4.280 1.00 96.12 207 PHE A CA 1
ATOM 1488 C C . PHE A 1 207 ? 4.406 -5.995 5.609 1.00 96.12 207 PHE A C 1
ATOM 1490 O O . PHE A 1 207 ? 3.713 -5.734 6.599 1.00 96.12 207 PHE A O 1
ATOM 1497 N N . LEU A 1 208 ? 5.455 -6.820 5.675 1.00 94.00 208 LEU A N 1
ATOM 1498 C CA . LEU A 1 208 ? 5.868 -7.482 6.910 1.00 94.00 208 LEU A CA 1
ATOM 1499 C C . LEU A 1 208 ? 6.158 -6.487 8.050 1.00 94.00 208 LEU A C 1
ATOM 1501 O O . LEU A 1 208 ? 5.598 -6.686 9.131 1.00 94.00 208 LEU A O 1
ATOM 1505 N N . PRO A 1 209 ? 6.902 -5.375 7.856 1.00 93.62 209 PRO A N 1
ATOM 1506 C CA . PRO A 1 209 ? 7.132 -4.404 8.929 1.00 93.62 209 PRO A CA 1
ATOM 1507 C C . PRO A 1 209 ? 5.827 -3.819 9.484 1.00 93.62 209 PRO A C 1
ATOM 1509 O O . PRO A 1 209 ? 5.648 -3.710 10.698 1.00 93.62 209 PRO A O 1
ATOM 1512 N N . HIS A 1 210 ? 4.870 -3.501 8.607 1.00 91.88 210 HIS A N 1
ATOM 1513 C CA . HIS A 1 210 ? 3.579 -2.958 9.027 1.00 91.88 210 HIS A CA 1
ATOM 1514 C C . HIS A 1 210 ? 2.733 -4.006 9.775 1.00 91.88 210 HIS A C 1
ATOM 1516 O O . HIS A 1 210 ? 2.088 -3.679 10.777 1.00 91.88 210 HIS A O 1
ATOM 1522 N N . ALA A 1 211 ? 2.767 -5.272 9.343 1.00 90.19 211 ALA A N 1
ATOM 1523 C CA . ALA A 1 211 ? 2.114 -6.384 10.035 1.00 90.19 211 ALA A CA 1
ATOM 1524 C C . ALA A 1 211 ? 2.721 -6.636 11.429 1.00 90.19 211 ALA A C 1
ATOM 1526 O O . ALA A 1 211 ? 1.981 -6.797 12.400 1.00 90.19 211 ALA A O 1
ATOM 1527 N N . LEU A 1 212 ? 4.048 -6.576 11.569 1.00 90.31 212 LEU A N 1
ATOM 1528 C CA . LEU A 1 212 ? 4.734 -6.722 12.858 1.00 90.31 212 LEU A CA 1
ATOM 1529 C C . LEU A 1 212 ? 4.369 -5.588 13.825 1.00 90.31 212 LEU A C 1
ATOM 1531 O O . LEU A 1 212 ? 3.943 -5.843 14.953 1.00 90.31 212 LEU A O 1
ATOM 1535 N N . VAL A 1 213 ? 4.424 -4.331 13.370 1.00 87.88 213 VAL A N 1
ATOM 1536 C CA . VAL A 1 213 ? 4.001 -3.164 14.170 1.00 87.88 213 VAL A CA 1
ATOM 1537 C C . VAL A 1 213 ? 2.520 -3.263 14.565 1.00 87.88 213 VAL A C 1
ATOM 1539 O O . VAL A 1 213 ? 2.113 -2.792 15.633 1.00 87.88 213 VAL A O 1
ATOM 1542 N N . ALA A 1 214 ? 1.684 -3.880 13.727 1.00 83.44 214 ALA A N 1
ATOM 1543 C CA . ALA A 1 214 ? 0.293 -4.155 14.057 1.00 83.44 214 ALA A CA 1
ATOM 1544 C C . ALA A 1 214 ? 0.130 -5.240 15.134 1.00 83.44 214 ALA A C 1
ATOM 1546 O O . ALA A 1 214 ? -0.687 -5.043 16.035 1.00 83.44 214 ALA A O 1
ATOM 1547 N N . ALA A 1 215 ? 0.892 -6.334 15.058 1.00 82.50 215 ALA A N 1
ATOM 1548 C CA . ALA A 1 215 ? 0.828 -7.461 15.990 1.00 82.50 215 ALA A CA 1
ATOM 1549 C C . ALA A 1 215 ? 1.293 -7.074 17.403 1.00 82.50 215 ALA A C 1
ATOM 1551 O O . ALA A 1 215 ? 0.631 -7.399 18.389 1.00 82.50 215 ALA A O 1
ATOM 1552 N N . LEU A 1 216 ? 2.369 -6.285 17.506 1.00 77.56 216 LEU A N 1
ATOM 1553 C CA . LEU A 1 216 ? 2.949 -5.838 18.783 1.00 77.56 216 LEU A CA 1
ATOM 1554 C C . LEU A 1 216 ? 1.986 -5.008 19.651 1.00 77.56 216 LEU A C 1
ATOM 1556 O O . LEU A 1 216 ? 2.201 -4.846 20.849 1.00 77.56 216 LEU A O 1
ATOM 1560 N N . ARG A 1 217 ? 0.888 -4.505 19.076 1.00 66.19 217 ARG A N 1
ATOM 1561 C CA . ARG A 1 217 ? -0.164 -3.787 19.805 1.00 66.19 217 ARG A CA 1
ATOM 1562 C C . ARG A 1 217 ? -0.947 -4.679 20.776 1.00 66.19 217 ARG A C 1
ATOM 1564 O O . ARG A 1 217 ? -1.456 -4.162 21.763 1.00 66.19 217 ARG A O 1
ATOM 1571 N N . GLY A 1 218 ? -1.089 -5.971 20.477 1.00 55.12 218 GLY A N 1
ATOM 1572 C CA . GLY A 1 218 ? -1.881 -6.906 21.284 1.00 55.12 218 GLY A CA 1
ATOM 1573 C C . GLY A 1 218 ? -1.201 -7.368 22.573 1.00 55.12 218 GLY A C 1
ATOM 1574 O O . GLY A 1 218 ? -1.855 -7.960 23.418 1.00 55.12 218 GLY A O 1
ATOM 1575 N N . ALA A 1 219 ? 0.098 -7.099 22.725 1.00 50.94 219 ALA A N 1
ATOM 1576 C CA . ALA A 1 219 ? 0.925 -7.616 23.813 1.00 50.94 219 ALA A CA 1
ATOM 1577 C C . ALA A 1 219 ? 1.077 -6.647 25.003 1.00 50.94 219 ALA A C 1
ATOM 1579 O O . ALA A 1 219 ? 1.954 -6.853 25.842 1.00 50.94 219 ALA A O 1
ATOM 1580 N N . SER A 1 220 ? 0.282 -5.570 25.071 1.00 48.09 220 SER A N 1
ATOM 1581 C CA . SER A 1 220 ? 0.350 -4.638 26.202 1.00 48.09 220 SER A CA 1
ATOM 1582 C C . SER A 1 220 ? -0.150 -5.311 27.495 1.00 48.09 220 SER A C 1
ATOM 1584 O O . SER A 1 220 ? -1.264 -5.834 27.508 1.00 48.09 220 SER A O 1
ATOM 1586 N N . PRO A 1 221 ? 0.657 -5.308 28.573 1.00 40.44 221 PRO A N 1
ATOM 1587 C CA . PRO A 1 221 ? 0.332 -5.938 29.848 1.00 40.44 221 PRO A CA 1
ATOM 1588 C C . PRO A 1 221 ? -0.629 -5.044 30.637 1.00 40.44 221 PRO A C 1
ATOM 1590 O O . PRO A 1 221 ? -0.207 -4.224 31.439 1.00 40.44 221 PRO A O 1
ATOM 1593 N N . GLU A 1 222 ? -1.929 -5.160 30.383 1.00 47.03 222 GLU A N 1
ATOM 1594 C CA . GLU A 1 222 ? -2.955 -4.413 31.133 1.00 47.03 222 GLU A CA 1
ATOM 1595 C C . GLU A 1 222 ? -4.124 -5.315 31.570 1.00 47.03 222 GLU A C 1
ATOM 1597 O O . GLU A 1 222 ? -5.237 -4.854 31.777 1.00 47.03 222 GLU A O 1
ATOM 1602 N N . ALA A 1 223 ? -3.867 -6.619 31.727 1.00 43.69 223 ALA A N 1
ATOM 1603 C CA . ALA A 1 223 ? -4.839 -7.604 32.218 1.00 43.69 223 ALA A CA 1
ATOM 1604 C C . ALA A 1 223 ? -4.467 -8.178 33.601 1.00 43.69 223 ALA A C 1
ATOM 1606 O O . ALA A 1 223 ? -4.819 -9.307 33.915 1.00 43.69 223 ALA A O 1
ATOM 1607 N N . SER A 1 224 ? -3.713 -7.431 34.417 1.00 43.09 224 SER A N 1
ATOM 1608 C CA . SER A 1 224 ? -3.314 -7.879 35.762 1.00 43.09 224 SER A CA 1
ATOM 1609 C C . SER A 1 224 ? -3.348 -6.759 36.804 1.00 43.09 224 SER A C 1
ATOM 1611 O O . SER A 1 224 ? -2.475 -6.681 37.663 1.00 43.09 224 SER A O 1
ATOM 1613 N N . VAL A 1 225 ? -4.354 -5.883 36.728 1.00 46.97 225 VAL A N 1
ATOM 1614 C CA . VAL A 1 225 ? -4.746 -5.011 37.849 1.00 46.97 225 VAL A CA 1
ATOM 1615 C C . VAL A 1 225 ? -6.276 -4.990 37.941 1.00 46.97 225 VAL A C 1
ATOM 1617 O O . VAL A 1 225 ? -6.916 -3.949 37.863 1.00 46.97 225 VAL A O 1
ATOM 1620 N N . GLU A 1 226 ? -6.884 -6.168 38.068 1.00 42.47 226 GLU A N 1
ATOM 1621 C CA . GLU A 1 226 ? -8.141 -6.293 38.809 1.00 42.47 226 GLU A CA 1
ATOM 1622 C C . GLU A 1 226 ? -7.767 -6.595 40.261 1.00 42.47 226 GLU A C 1
ATOM 1624 O O . GLU A 1 226 ? -7.756 -7.738 40.707 1.00 42.47 226 GLU A O 1
ATOM 1629 N N . THR A 1 227 ? -7.408 -5.559 41.016 1.00 47.56 227 THR A N 1
ATOM 1630 C CA . THR A 1 227 ? -7.666 -5.582 42.455 1.00 47.56 227 THR A CA 1
ATOM 1631 C C . THR A 1 227 ? -9.145 -5.230 42.617 1.00 47.56 227 THR A C 1
ATOM 1633 O O . THR A 1 227 ? -9.545 -4.138 42.202 1.00 47.56 227 THR A O 1
ATOM 1636 N N . PRO A 1 228 ? -9.990 -6.116 43.178 1.00 48.75 228 PRO A N 1
ATOM 1637 C CA . PRO A 1 228 ? -11.371 -5.769 43.486 1.00 48.75 228 PRO A CA 1
ATOM 1638 C C . PRO A 1 228 ? -11.380 -4.545 44.408 1.00 48.75 228 PRO A C 1
ATOM 1640 O O . PRO A 1 228 ? -10.510 -4.452 45.283 1.00 48.75 228 PRO A O 1
ATOM 1643 N N . PRO A 1 229 ? -12.342 -3.613 44.285 1.00 48.88 229 PRO A N 1
ATOM 1644 C CA . PRO A 1 229 ? -12.528 -2.613 45.316 1.00 48.88 229 PRO A CA 1
ATOM 1645 C C . PRO A 1 229 ? -12.919 -3.369 46.583 1.00 48.88 229 PRO A C 1
ATOM 1647 O O . PRO A 1 229 ? -14.038 -3.869 46.707 1.00 48.88 229 PRO A O 1
ATOM 1650 N N . GLY A 1 230 ? -11.963 -3.482 47.506 1.00 45.50 230 GLY A N 1
ATOM 1651 C CA . GLY A 1 230 ? -12.195 -3.869 48.884 1.00 45.50 230 GLY A CA 1
ATOM 1652 C C . GLY A 1 230 ? -13.183 -2.877 49.470 1.00 45.50 230 GLY A C 1
ATOM 1653 O O . GLY A 1 230 ? -12.807 -1.829 49.992 1.00 45.50 230 GLY A O 1
ATOM 1654 N N . ARG A 1 231 ? -14.464 -3.206 49.316 1.00 49.66 231 ARG A N 1
ATOM 1655 C CA . ARG A 1 231 ? -15.599 -2.580 49.967 1.00 49.66 231 ARG A CA 1
ATOM 1656 C C . ARG A 1 231 ? -15.402 -2.864 51.451 1.00 49.66 231 ARG A C 1
ATOM 1658 O O . ARG A 1 231 ? -15.887 -3.864 51.968 1.00 49.66 231 ARG A O 1
ATOM 1665 N N . ARG A 1 232 ? -14.605 -2.024 52.119 1.00 49.38 232 ARG A N 1
ATOM 1666 C CA . ARG A 1 232 ? -14.642 -1.907 53.572 1.00 49.38 232 ARG A CA 1
ATOM 1667 C C . ARG A 1 232 ? -16.079 -1.552 53.895 1.00 49.38 232 ARG A C 1
ATOM 1669 O O . ARG A 1 232 ? -16.527 -0.440 53.622 1.00 49.38 232 ARG A O 1
ATOM 1676 N N . TYR A 1 233 ? -16.802 -2.552 54.379 1.00 55.56 233 TYR A N 1
ATOM 1677 C CA . TYR A 1 233 ? -18.035 -2.350 55.099 1.00 55.56 233 TYR A CA 1
ATOM 1678 C C . TYR A 1 233 ? -17.744 -1.305 56.170 1.00 55.56 233 TYR A C 1
ATOM 1680 O O . TYR A 1 233 ? -16.872 -1.475 57.021 1.00 55.56 233 TYR A O 1
ATOM 1688 N N . ALA A 1 234 ? -18.437 -0.182 56.045 1.00 52.81 234 ALA A N 1
ATOM 1689 C CA . ALA A 1 234 ? -18.660 0.717 57.147 1.00 52.81 234 ALA A CA 1
ATOM 1690 C C . ALA A 1 234 ? -19.537 -0.038 58.154 1.00 52.81 234 ALA A C 1
ATOM 1692 O O . ALA A 1 234 ? -20.757 0.069 58.123 1.00 52.81 234 ALA A O 1
ATOM 1693 N N . GLU A 1 235 ? -18.914 -0.838 59.015 1.00 49.75 235 GLU A N 1
ATOM 1694 C CA . GLU A 1 235 ? -19.484 -1.164 60.316 1.00 49.75 235 GLU A CA 1
ATOM 1695 C C . GLU A 1 235 ? -19.154 -0.006 61.255 1.00 49.75 235 GLU A C 1
ATOM 1697 O O . GLU A 1 235 ? -18.168 0.011 61.986 1.00 49.75 235 GLU A O 1
ATOM 1702 N N . SER A 1 236 ? -19.992 1.021 61.177 1.00 57.34 236 SER A N 1
ATOM 1703 C CA . SER A 1 236 ? -20.333 1.826 62.338 1.00 57.34 236 SER A CA 1
ATOM 1704 C C . SER A 1 236 ? -21.840 2.051 62.319 1.00 57.34 236 SER A C 1
ATOM 1706 O O . SER A 1 236 ? -22.351 2.810 61.495 1.00 57.34 236 SER A O 1
ATOM 1708 N N . ARG A 1 237 ? -22.544 1.320 63.196 1.00 50.78 237 ARG A N 1
ATOM 1709 C CA . ARG A 1 237 ? -23.766 1.698 63.938 1.00 50.78 237 ARG A CA 1
ATOM 1710 C C . ARG A 1 237 ? -24.475 0.439 64.443 1.00 50.78 237 ARG A C 1
ATOM 1712 O O . ARG A 1 237 ? -25.009 -0.322 63.641 1.00 50.78 237 ARG A O 1
ATOM 1719 N N . GLY A 1 238 ? -24.503 0.292 65.765 1.00 47.88 238 GLY A N 1
ATOM 1720 C CA . GLY A 1 238 ? -25.218 -0.740 66.508 1.00 47.88 238 GLY A CA 1
ATOM 1721 C C . GLY A 1 238 ? -24.491 -1.045 67.797 1.00 47.88 238 GLY A C 1
ATOM 1722 O O . GLY A 1 238 ? -23.983 -2.176 67.888 1.00 47.88 238 GLY A O 1
#

Foldseek 3Di:
DDQDPLLLCLLCVLLVQLLVVLVCLQVVFAAQVVCVVVVNNFQADDDQCLQQVLVVSVLSSQLSNLVSLLVPLVVDDVVLSVVLSVQLNVLSCQQQGPPHHRHVLQVQLCVQLVVCVVVVNPNLVSNLRSLLRSLVSSVCSSVSSNVSSPPDDDPPPVVLSVQLSVLSSQLSSLSSCLCVVPLSCPRNTGQHPVSSVVSSVSSCRSCVSNSVSSSVVSPDPPPPPPPDPPPPPPPDDD

Secondary structure (DSSP, 8-state):
----HHHHHHHHHHHHHHHHHHHHHHHTT--HHHHHHTT-HHHH-SHHHHH-TTHHHHHHHHHHHHHHHHHH-TTS-HHHHHHHHHHHHHHHHHHHHSSSTTHHHHHHHHHHHHHHHHTT--HHHHHHHHHHHHHHHHHHHHHHHHHHTT----SSHHHHHHHHHHHHHHHHHHHHTTIIIIITTTTTS---HHHHHHHHHHHHHHHHHHHHHHHGGGG---SS--------------

pLDDT: mean 82.75, std 14.56, range [40.44, 97.0]

Radius of gyration: 21.46 Å; chains: 1; bounding box: 45×38×89 Å

Organism: Methylobacterium nodulans (strain LMG 21967 / CNCM I-2342 / ORS 2060) (NCBI:txid460265)

Sequence (238 aa):
MTLSGRTLSVALLPLGATLAAVGVAALSGLNQARLEEAGLGSLFFGFFLDQFPLYPFAVVYGVVRILAVTGEALDRSRVLRLLGAALGLALLFALSFYPTFGGLILRLAFVVGAMSFLHGVPLPAARALGALAAMLPFGTALGLAGLVGGRRGRGGRVVRALLRAAALWWALGILSLGGALGTAGWPQRGLDGKQALIAAGLVLVAFLPHALVAALRGASPEASVETPPGRRYAESRG